Protein AF-A0A350QNN6-F1 (afdb_monomer_lite)

Secondary structure (DSSP, 8-state):
--SHHHHHHHHHTT---PPPPPPEEEEESSHHHHHHHHHHHS--------SEEEEEETTEEEEEEES--S-HHHHHHHHHHHHHHTTHHHHHTT-S-HHHHHHHHHHHHH-EEETTEEE-SPBPHHHHHHHB-TTS-B-PPPHHHHTT--HHHHHHHHHHH-HHHHHHHHHHHHHHHHHGGGGTTHHHHHHHHHHHHTT--HHHHHHHHHTTT--HHHHHHHHHHHHHH-PBPHHHHHHHHHHHHHHHHHHHHHTT----SHHHHHHHHHHHHHHHHHH---TT-S-----GGGG-SEEEEEEPPP-TTS-SS--TTS-PPPEEEEEE-TTS-EEEEEEEEETTEEEEEEE-

pLDDT: mean 74.9, std 17.63, range [22.39, 96.31]

Radius of gyration: 22.5 Å; chains: 1; bounding box: 52×49×64 Å

Foldseek 3Di:
DPPLCVVCVVLQPPQDFDDFDDAAEAEAQAQVRQVCCCCPPVVDDDPDSQQWAWDADPVGIYIYGHPPDLFVLSRQLSVQLRVVLSVPCRQQVPLDAPLQNLQVSNQRSVWDDDPPDIDHLFDAPLLLVLLADPVRHGPEDQLLVSLPDHPVNLVVCCVVSNVSNSSSNSNLLVSCLCPNPNRPNSVLSSVLSSCSRVPHNRRVSSQVSCVVPDHSVRSRVSSSVSSVPRDHDPVSVVSVLVSVLQSLLVVCVVVVHAQPDDVSSVVSSVVVLVVVVVVDPDPPSPDPPPPVVVQAPDKDKDFADAPVVPPDDDDPVDDRGGIKIWTAGPVRDIKIFHWDQDPVGIHTDIDD

Sequence (352 aa):
MLRLRSIFQPLFIGIPCAIPEAPGLLVFSNIDEMHFTLRTRLAVSDDSHAPALSFENEKGQFVAVATDQRNSLALNRALQAAALEQMLPPLFEDRLPPWARVGLLQYAGSLHWREDRLVSGEACGGLVDALRSPGGDLGLVPFGRMLTLDEAGWEDFELRRGPLRMQANAWLVVHYLIHGENGRLVPYLKDWLHAVAIGRDGDLDLAARLAPVFSLEAFQNALVAHARSLTTGTVGMFREQVELLRILMQELEDSSIRPVDSNALKLELDLLANREIELHASPFMRRVAYTGVEFFDSCSFHVSPTDHDRVKGTDPSVVSAPMGLLFVRPTGESVRIDWISTSSGWKSVVAW

Structure (mmCIF, N/CA/C/O backbone):
data_AF-A0A350QNN6-F1
#
_entry.id   AF-A0A350QNN6-F1
#
loop_
_atom_site.group_PDB
_atom_site.id
_atom_site.type_symbol
_atom_site.label_atom_id
_atom_site.label_alt_id
_atom_site.label_comp_id
_atom_site.label_asym_id
_atom_site.label_entity_id
_atom_site.label_seq_id
_atom_site.pdbx_PDB_ins_code
_atom_site.Cartn_x
_atom_site.Cartn_y
_atom_site.Cartn_z
_atom_site.occupancy
_atom_site.B_iso_or_equiv
_atom_site.auth_seq_id
_atom_site.auth_comp_id
_atom_site.auth_asym_id
_atom_site.auth_atom_id
_atom_site.pdbx_PDB_model_num
ATOM 1 N N . MET A 1 1 ? -11.208 -13.042 4.151 1.00 42.66 1 MET A N 1
ATOM 2 C CA . MET A 1 1 ? -10.007 -13.546 3.441 1.00 42.66 1 MET A CA 1
ATOM 3 C C . MET A 1 1 ? -10.439 -14.209 2.132 1.00 42.66 1 MET A C 1
ATOM 5 O O . MET A 1 1 ? -11.505 -14.799 2.139 1.00 42.66 1 MET A O 1
ATOM 9 N N . LEU A 1 2 ? -9.647 -14.101 1.049 1.00 44.44 2 LEU A N 1
ATOM 10 C CA . LEU A 1 2 ? -9.856 -14.657 -0.317 1.00 44.44 2 LEU A CA 1
ATOM 11 C C . LEU A 1 2 ? -10.637 -13.831 -1.371 1.00 44.44 2 LEU A C 1
ATOM 13 O O . LEU A 1 2 ? -11.220 -14.404 -2.283 1.00 44.44 2 LEU A O 1
ATOM 17 N N . ARG A 1 3 ? -10.557 -12.491 -1.359 1.00 52.44 3 ARG A N 1
ATOM 18 C CA . ARG A 1 3 ? -10.743 -11.712 -2.612 1.00 52.44 3 ARG A CA 1
ATOM 19 C C . ARG A 1 3 ? -9.443 -11.142 -3.193 1.00 52.44 3 ARG A C 1
ATOM 21 O O . ARG A 1 3 ? -9.415 -10.814 -4.367 1.00 52.44 3 ARG A O 1
ATOM 28 N N . LEU A 1 4 ? -8.339 -11.095 -2.437 1.00 53.59 4 LEU A N 1
ATOM 29 C CA . LEU A 1 4 ? -7.041 -10.603 -2.941 1.00 53.59 4 LEU A CA 1
ATOM 30 C C . LEU A 1 4 ? -6.429 -11.483 -4.034 1.00 53.59 4 LEU A C 1
ATOM 32 O O . LEU A 1 4 ? -5.809 -10.953 -4.952 1.00 53.59 4 LEU A O 1
ATOM 36 N N . ARG A 1 5 ? -6.701 -12.796 -4.016 1.00 58.06 5 ARG A N 1
ATOM 37 C CA . ARG A 1 5 ? -6.334 -13.686 -5.126 1.00 58.06 5 ARG A CA 1
ATOM 38 C C . ARG A 1 5 ? -6.896 -13.191 -6.449 1.00 58.06 5 ARG A C 1
ATOM 40 O O . ARG A 1 5 ? -6.117 -12.942 -7.352 1.00 58.06 5 ARG A O 1
ATOM 47 N N . SER A 1 6 ? -8.205 -12.953 -6.547 1.00 58.62 6 SER A N 1
ATOM 48 C CA . SER A 1 6 ? -8.815 -12.469 -7.796 1.00 58.62 6 SER A CA 1
ATOM 49 C C . SER A 1 6 ? -8.274 -11.116 -8.270 1.00 58.62 6 SER A C 1
ATOM 51 O O . SER A 1 6 ? -8.373 -10.803 -9.451 1.00 58.62 6 SER A O 1
ATOM 53 N N . ILE A 1 7 ? -7.693 -10.322 -7.368 1.00 62.69 7 ILE A N 1
ATOM 54 C CA . ILE A 1 7 ? -7.178 -8.982 -7.659 1.00 62.69 7 ILE A CA 1
ATOM 55 C C . ILE A 1 7 ? -5.805 -9.045 -8.329 1.00 62.69 7 ILE A C 1
ATOM 57 O O . ILE A 1 7 ? -5.580 -8.377 -9.335 1.00 62.69 7 ILE A O 1
ATOM 61 N N . PHE A 1 8 ? -4.894 -9.849 -7.778 1.00 69.94 8 PHE A N 1
ATOM 62 C CA . PHE A 1 8 ? -3.521 -9.966 -8.277 1.00 69.94 8 PHE A CA 1
ATOM 63 C C . PHE A 1 8 ? -3.328 -11.118 -9.257 1.00 69.94 8 PHE A C 1
ATOM 65 O O . PHE A 1 8 ? -2.389 -11.097 -10.048 1.00 69.94 8 PHE A O 1
ATOM 72 N N . GLN A 1 9 ? -4.244 -12.088 -9.278 1.00 68.50 9 GLN A N 1
ATOM 73 C CA . GLN A 1 9 ? -4.216 -13.199 -10.222 1.00 68.50 9 GLN A CA 1
ATOM 74 C C . GLN A 1 9 ? -4.031 -12.724 -11.669 1.00 68.50 9 GLN A C 1
ATOM 76 O O . GLN A 1 9 ? -3.140 -13.266 -12.310 1.00 68.50 9 GLN A O 1
ATOM 81 N N . PRO A 1 10 ? -4.716 -11.679 -12.185 1.00 70.81 10 PRO A N 1
ATOM 82 C CA . PRO A 1 10 ? -4.468 -11.178 -13.536 1.00 70.81 10 PRO A CA 1
ATOM 83 C C . PRO A 1 10 ? -3.024 -10.740 -13.820 1.00 70.81 10 PRO A C 1
ATOM 85 O O . PRO A 1 10 ? -2.610 -10.803 -14.979 1.00 70.81 10 PRO A O 1
ATOM 88 N N . LEU A 1 11 ? -2.274 -10.280 -12.811 1.00 74.75 11 LEU A N 1
ATOM 89 C CA . LEU A 1 11 ? -0.857 -9.910 -12.934 1.00 74.75 11 LEU A CA 1
ATOM 90 C C . LEU A 1 11 ? 0.070 -11.131 -12.924 1.00 74.75 11 LEU A C 1
ATOM 92 O O . LEU A 1 11 ? 1.137 -11.070 -13.521 1.00 74.75 11 LEU A O 1
ATOM 96 N N . PHE A 1 12 ? -0.353 -12.232 -12.301 1.00 79.19 12 PHE A N 1
ATOM 97 C CA . PHE A 1 12 ? 0.435 -13.461 -12.156 1.00 79.19 12 PHE A CA 1
ATOM 98 C C . PHE A 1 12 ? -0.028 -14.607 -13.073 1.00 79.19 12 PHE A C 1
ATOM 100 O O . PHE A 1 12 ? 0.494 -15.717 -12.985 1.00 79.19 12 PHE A O 1
ATOM 107 N N . ILE A 1 13 ? -1.006 -14.368 -13.960 1.00 78.88 13 ILE A N 1
ATOM 108 C CA . ILE A 1 13 ? -1.443 -15.356 -14.960 1.00 78.88 13 ILE A CA 1
ATOM 109 C C . ILE A 1 13 ? -0.228 -15.834 -15.762 1.00 78.88 13 ILE A C 1
ATOM 111 O O . ILE A 1 13 ? 0.504 -15.027 -16.329 1.00 78.88 13 ILE A O 1
ATOM 115 N N . GLY A 1 14 ? -0.069 -17.156 -15.854 1.00 68.94 14 GLY A N 1
ATOM 116 C CA . GLY A 1 14 ? 1.000 -17.796 -16.622 1.00 68.94 14 GLY A CA 1
ATOM 117 C C . GLY A 1 14 ? 2.263 -18.102 -15.819 1.00 68.94 14 GLY A C 1
ATOM 118 O O . GLY A 1 14 ? 3.092 -18.854 -16.318 1.00 68.94 14 GLY A O 1
ATOM 119 N N . ILE A 1 15 ? 2.386 -17.606 -14.582 1.00 77.06 15 ILE A N 1
ATOM 120 C CA . ILE A 1 15 ? 3.478 -17.987 -13.680 1.00 77.06 15 ILE A CA 1
ATOM 121 C C . ILE A 1 15 ? 3.206 -19.401 -13.137 1.00 77.06 15 ILE A C 1
ATOM 123 O O . ILE A 1 15 ? 2.171 -19.608 -12.493 1.00 77.06 15 ILE A O 1
ATOM 127 N N . PRO A 1 16 ? 4.091 -20.388 -13.380 1.00 64.25 16 PRO A N 1
ATOM 128 C CA . PRO A 1 16 ? 3.935 -21.722 -12.814 1.00 64.25 16 PRO A CA 1
ATOM 129 C C . PRO A 1 16 ? 4.137 -21.653 -11.296 1.00 64.25 16 PRO A C 1
ATOM 131 O O . PRO A 1 16 ? 5.233 -21.350 -10.841 1.00 64.25 16 PRO A O 1
ATOM 134 N N . CYS A 1 17 ? 3.108 -21.947 -10.502 1.00 62.81 17 CYS A N 1
ATOM 135 C CA . CYS A 1 17 ? 3.275 -22.158 -9.064 1.00 62.81 17 CYS A CA 1
ATOM 136 C C . CYS A 1 17 ? 2.287 -23.197 -8.535 1.00 62.81 17 CYS A C 1
ATOM 138 O O . CYS A 1 17 ? 1.192 -23.384 -9.079 1.00 62.81 17 CYS A O 1
ATOM 140 N N . ALA A 1 18 ? 2.673 -23.854 -7.443 1.00 54.56 18 ALA A N 1
ATOM 141 C CA . ALA A 1 18 ? 1.708 -24.509 -6.581 1.00 54.56 18 ALA A CA 1
ATOM 142 C C . ALA A 1 18 ? 0.845 -23.415 -5.942 1.00 54.56 18 ALA A C 1
ATOM 144 O O . ALA A 1 18 ? 1.362 -22.459 -5.366 1.00 54.56 18 ALA A O 1
ATOM 145 N N . ILE A 1 19 ? -0.476 -23.533 -6.077 1.00 54.75 19 ILE A N 1
ATOM 146 C CA . ILE A 1 19 ? -1.418 -22.632 -5.410 1.00 54.75 19 ILE A CA 1
ATOM 147 C C . ILE A 1 19 ? -1.098 -22.693 -3.908 1.00 54.75 19 ILE A C 1
ATOM 149 O O . ILE A 1 19 ? -1.163 -23.797 -3.364 1.00 54.75 19 ILE A O 1
ATOM 153 N N . PRO A 1 20 ? -0.783 -21.568 -3.232 1.00 56.53 20 PRO A N 1
ATOM 154 C CA . PRO A 1 20 ? -0.511 -21.602 -1.799 1.00 56.53 20 PRO A CA 1
ATOM 155 C C . PRO A 1 20 ? -1.694 -22.242 -1.067 1.00 56.53 20 PRO A C 1
ATOM 157 O O . PRO A 1 20 ? -2.851 -22.039 -1.463 1.00 56.53 20 PRO A O 1
ATOM 160 N N . GLU A 1 21 ? -1.458 -23.007 -0.008 1.00 59.88 21 GLU A N 1
ATOM 161 C CA . GLU A 1 21 ? -2.567 -23.411 0.855 1.00 59.88 21 GLU A CA 1
ATOM 162 C C . GLU A 1 21 ? -3.249 -22.159 1.430 1.00 59.88 21 GLU A C 1
ATOM 164 O O . GLU A 1 21 ? -2.666 -21.073 1.484 1.00 59.88 21 GLU A O 1
ATOM 169 N N . ALA A 1 22 ? -4.536 -22.261 1.770 1.00 65.62 22 ALA A N 1
ATOM 170 C CA . ALA A 1 22 ? -5.203 -21.141 2.419 1.00 65.62 22 ALA A CA 1
ATOM 171 C C . ALA A 1 22 ? -4.483 -20.874 3.754 1.00 65.62 22 ALA A C 1
ATOM 173 O O . ALA A 1 22 ? -4.412 -21.787 4.577 1.00 65.62 22 ALA A O 1
ATOM 174 N N . PRO A 1 23 ? -3.946 -19.665 3.969 1.00 73.69 23 PRO A N 1
ATOM 175 C CA . PRO A 1 23 ? -3.143 -19.379 5.144 1.00 73.69 23 PRO A CA 1
ATOM 176 C C . PRO A 1 23 ? -3.974 -19.516 6.417 1.00 73.69 23 PRO A C 1
ATOM 178 O O . PRO A 1 23 ? -5.146 -19.122 6.456 1.00 73.69 23 PRO A O 1
ATOM 181 N N . GLY A 1 24 ? -3.354 -20.010 7.484 1.00 80.69 24 GLY A N 1
ATOM 182 C CA . GLY A 1 24 ? -3.935 -19.911 8.816 1.00 80.69 24 GLY A CA 1
ATOM 183 C C . GLY A 1 24 ? -4.056 -18.443 9.234 1.00 80.69 24 GLY A C 1
ATOM 184 O O . GLY A 1 24 ? -3.170 -17.637 8.963 1.00 80.69 24 GLY A O 1
ATOM 185 N N . LEU A 1 25 ? -5.146 -18.078 9.907 1.00 85.62 25 LEU A N 1
ATOM 186 C CA . LEU A 1 25 ? -5.324 -16.738 10.470 1.00 85.62 25 LEU A CA 1
ATOM 187 C C . LEU A 1 25 ? -5.170 -16.803 11.989 1.00 85.62 25 LEU A C 1
ATOM 189 O O . LEU A 1 25 ? -5.939 -17.492 12.660 1.00 85.62 25 LEU A O 1
ATOM 193 N N . LEU A 1 26 ? -4.193 -16.074 12.523 1.00 86.38 26 LEU A N 1
ATOM 194 C CA . LEU A 1 26 ? -3.992 -15.890 13.957 1.00 86.38 26 LEU A CA 1
ATOM 195 C C . LEU A 1 26 ? -4.454 -14.489 14.345 1.00 86.38 26 LEU A C 1
ATOM 197 O O . LEU A 1 26 ? -3.944 -13.500 13.826 1.00 86.38 26 LEU A O 1
ATOM 201 N N . VAL A 1 27 ? -5.422 -14.411 15.252 1.00 86.56 27 VAL A N 1
ATOM 202 C CA . VAL A 1 27 ? -6.007 -13.147 15.707 1.00 86.56 27 VAL A CA 1
ATOM 203 C C . VAL A 1 27 ? -5.575 -12.897 17.145 1.00 86.56 27 VAL A C 1
ATOM 205 O O . VAL A 1 27 ? -5.782 -13.749 18.008 1.00 86.56 27 VAL A O 1
ATOM 208 N N . PHE A 1 28 ? -4.989 -11.730 17.386 1.00 85.56 28 PHE A N 1
ATOM 209 C CA . PHE A 1 28 ? -4.481 -11.296 18.681 1.00 85.56 28 PHE A CA 1
ATOM 210 C C . PHE A 1 28 ? -5.236 -10.069 19.164 1.00 85.56 28 PHE A C 1
ATOM 212 O O . PHE A 1 28 ? -5.657 -9.224 18.366 1.00 85.56 28 PHE A O 1
ATOM 219 N N . SER A 1 29 ? -5.373 -9.951 20.483 1.00 80.12 29 SER A N 1
ATOM 220 C CA . SER A 1 29 ? -6.110 -8.837 21.072 1.00 80.12 29 SER A CA 1
ATOM 221 C C . SER A 1 29 ? -5.372 -7.525 20.845 1.00 80.12 29 SER A C 1
ATOM 223 O O . SER A 1 29 ? -6.022 -6.525 20.560 1.00 80.12 29 SER A O 1
ATOM 225 N N . ASN A 1 30 ? -4.037 -7.541 20.949 1.00 85.19 30 ASN A N 1
ATOM 226 C CA . ASN A 1 30 ? -3.183 -6.371 20.772 1.00 85.19 30 ASN A CA 1
ATOM 227 C C . ASN A 1 30 ? -1.837 -6.675 20.093 1.00 85.19 30 ASN A C 1
ATOM 229 O O . ASN A 1 30 ? -1.434 -7.837 19.977 1.00 85.19 30 ASN A O 1
ATOM 233 N N . ILE A 1 31 ? -1.159 -5.618 19.637 1.00 85.75 31 ILE A N 1
ATOM 234 C CA . ILE A 1 31 ? 0.095 -5.721 18.878 1.00 85.75 31 ILE A CA 1
ATOM 235 C C . ILE A 1 31 ? 1.238 -6.305 19.719 1.00 85.75 31 ILE A C 1
ATOM 237 O O . ILE A 1 31 ? 1.979 -7.164 19.242 1.00 85.75 31 ILE A O 1
ATOM 241 N N . ASP A 1 32 ? 1.330 -5.940 20.999 1.00 86.50 32 ASP A N 1
ATOM 242 C CA . ASP A 1 32 ? 2.373 -6.441 21.899 1.00 86.50 32 ASP A CA 1
ATOM 243 C C . ASP A 1 32 ? 2.236 -7.951 22.138 1.00 86.50 32 ASP A C 1
ATOM 245 O O . ASP A 1 32 ? 3.221 -8.690 22.077 1.00 86.50 32 ASP A O 1
ATOM 249 N N . GLU A 1 33 ? 1.008 -8.430 22.355 1.00 88.12 33 GLU A N 1
ATOM 250 C CA . GLU A 1 33 ? 0.673 -9.849 22.499 1.00 88.12 33 GLU A CA 1
ATOM 251 C C . GLU A 1 33 ? 1.035 -10.630 21.232 1.00 88.12 33 GLU A C 1
ATOM 253 O O . GLU A 1 33 ? 1.618 -11.720 21.323 1.00 88.12 33 GLU A O 1
ATOM 258 N N . MET A 1 34 ? 0.728 -10.063 20.062 1.00 89.88 34 MET A N 1
ATOM 259 C CA . MET A 1 34 ? 1.088 -10.638 18.770 1.00 89.88 34 MET A CA 1
ATOM 260 C C . MET A 1 34 ? 2.605 -10.806 18.661 1.00 89.88 34 MET A C 1
ATOM 262 O O . MET A 1 34 ? 3.080 -11.937 18.556 1.00 89.88 34 MET A O 1
ATOM 266 N N . HIS A 1 35 ? 3.389 -9.728 18.763 1.00 87.56 35 HIS A N 1
ATOM 267 C CA . HIS A 1 35 ? 4.850 -9.805 18.613 1.00 87.56 35 HIS A CA 1
ATOM 268 C C . HIS A 1 35 ? 5.521 -10.629 19.712 1.00 87.56 35 HIS A C 1
ATOM 270 O O . HIS A 1 35 ? 6.515 -11.316 19.463 1.00 87.56 35 HIS A O 1
ATOM 276 N N . PHE A 1 36 ? 5.005 -10.595 20.941 1.00 87.94 36 PHE A N 1
ATOM 277 C CA . PHE A 1 36 ? 5.493 -11.466 22.004 1.00 87.94 36 PHE A CA 1
ATOM 278 C C . PHE A 1 36 ? 5.273 -12.940 21.653 1.00 87.94 36 PHE A C 1
ATOM 280 O O . PHE A 1 36 ? 6.203 -13.741 21.767 1.00 87.94 36 PHE A O 1
ATOM 287 N N . THR A 1 37 ? 4.079 -13.309 21.186 1.00 88.56 37 THR A N 1
ATOM 288 C CA . THR A 1 37 ? 3.750 -14.696 20.828 1.00 88.56 37 THR A CA 1
ATOM 289 C C . THR A 1 37 ? 4.527 -15.168 19.604 1.00 88.56 37 THR A C 1
ATOM 291 O O . THR A 1 37 ? 5.085 -16.268 19.627 1.00 88.56 37 THR A O 1
ATOM 294 N N . LEU A 1 38 ? 4.607 -14.336 18.564 1.00 88.38 38 LEU A N 1
ATOM 295 C CA . LEU A 1 38 ? 5.363 -14.614 17.344 1.00 88.38 38 LEU A CA 1
ATOM 296 C C . LEU A 1 38 ? 6.835 -14.914 17.663 1.00 88.38 38 LEU A C 1
ATOM 298 O O . LEU A 1 38 ? 7.336 -15.973 17.283 1.00 88.38 38 LEU A O 1
ATOM 302 N N . ARG A 1 39 ? 7.489 -14.063 18.464 1.00 88.00 39 ARG A N 1
ATOM 303 C CA . ARG A 1 39 ? 8.899 -14.248 18.850 1.00 88.00 39 ARG A CA 1
ATOM 304 C C . ARG A 1 39 ? 9.116 -15.437 19.781 1.00 88.00 39 ARG A C 1
ATOM 306 O O . ARG A 1 39 ? 10.011 -16.243 19.553 1.00 88.00 39 ARG A O 1
ATOM 313 N N . THR A 1 40 ? 8.317 -15.559 20.842 1.00 86.62 40 THR A N 1
ATOM 314 C CA . THR A 1 40 ? 8.598 -16.525 21.925 1.00 86.62 40 THR A CA 1
ATOM 315 C C . THR A 1 40 ? 8.059 -17.927 21.672 1.00 86.62 40 THR A C 1
ATOM 317 O O . THR A 1 40 ? 8.623 -18.890 22.186 1.00 86.62 40 THR A O 1
ATOM 320 N N . ARG A 1 41 ? 6.963 -18.064 20.915 1.00 86.00 41 ARG A N 1
ATOM 321 C CA . ARG A 1 41 ? 6.291 -19.358 20.700 1.00 86.00 41 ARG A CA 1
ATOM 322 C C . ARG A 1 41 ? 6.390 -19.871 19.275 1.00 86.00 41 ARG A C 1
ATOM 324 O O . ARG A 1 41 ?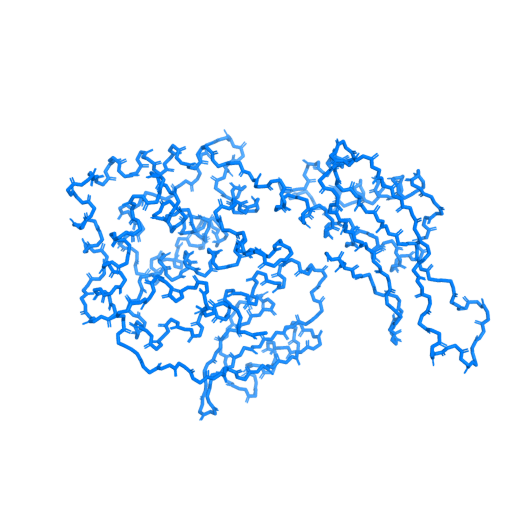 6.256 -21.075 19.077 1.00 86.00 41 ARG A O 1
ATOM 331 N N . LEU A 1 42 ? 6.576 -18.981 18.303 1.00 85.06 42 LEU A N 1
ATOM 332 C CA . LEU A 1 42 ? 6.598 -19.332 16.882 1.00 85.06 42 LEU A CA 1
ATOM 333 C C . LEU A 1 42 ? 7.943 -19.032 16.209 1.00 85.06 42 LEU A C 1
ATOM 335 O O . LEU A 1 42 ? 8.073 -19.298 15.021 1.00 85.06 42 LEU A O 1
ATOM 339 N N . ALA A 1 43 ? 8.931 -18.540 16.971 1.00 81.69 43 ALA A N 1
ATOM 340 C CA . ALA A 1 43 ? 10.288 -18.229 16.517 1.00 81.69 43 ALA A CA 1
ATOM 341 C C . ALA A 1 43 ? 10.345 -17.302 15.286 1.00 81.69 43 ALA A C 1
ATOM 343 O O . ALA A 1 43 ? 11.288 -17.355 14.500 1.00 81.69 43 ALA A O 1
ATOM 344 N N . VAL A 1 44 ? 9.344 -16.435 15.131 1.00 79.81 44 VAL A N 1
ATOM 345 C CA . VAL A 1 44 ? 9.315 -15.413 14.084 1.00 79.81 44 VAL A CA 1
ATOM 346 C C . VAL A 1 44 ? 10.057 -14.190 14.611 1.00 79.81 44 VAL A C 1
ATOM 348 O O . VAL A 1 44 ? 9.619 -13.562 15.578 1.00 79.81 44 VAL A O 1
ATOM 351 N N . SER A 1 45 ? 11.198 -13.879 13.998 1.00 70.88 45 SER A N 1
ATOM 352 C CA . SER A 1 45 ? 11.936 -12.645 14.257 1.00 70.88 45 SER A CA 1
ATOM 353 C C . SER A 1 45 ? 11.417 -11.571 13.314 1.00 70.88 45 SER A C 1
ATOM 355 O O . SER A 1 45 ? 11.657 -11.646 12.115 1.00 70.88 45 SER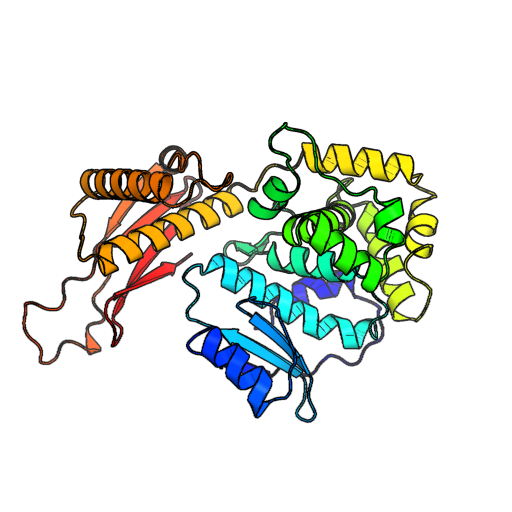 A O 1
ATOM 357 N N . ASP A 1 46 ? 10.697 -10.597 13.858 1.00 68.25 46 ASP A N 1
ATOM 358 C CA . ASP A 1 46 ? 10.253 -9.426 13.117 1.00 68.25 46 ASP A CA 1
ATOM 359 C C . ASP A 1 46 ? 10.296 -8.197 14.031 1.00 68.25 46 ASP A C 1
ATOM 361 O O . ASP A 1 46 ? 9.766 -8.229 15.149 1.00 68.25 46 ASP A O 1
ATOM 365 N N . ASP A 1 47 ? 10.955 -7.148 13.542 1.00 61.31 47 ASP A N 1
ATOM 366 C CA . ASP A 1 47 ? 11.084 -5.839 14.192 1.00 61.31 47 ASP A CA 1
ATOM 367 C C . ASP A 1 47 ? 10.043 -4.836 13.659 1.00 61.31 47 ASP A C 1
ATOM 369 O O . ASP A 1 47 ? 9.984 -3.687 14.102 1.00 61.31 47 ASP A O 1
ATOM 373 N N . SER A 1 48 ? 9.199 -5.256 12.709 1.00 67.75 48 SER A N 1
ATOM 374 C CA . SER A 1 48 ? 8.052 -4.481 12.250 1.00 67.75 48 SER A CA 1
ATOM 375 C C . SER A 1 48 ? 7.080 -4.222 13.399 1.00 67.75 48 SER A C 1
ATOM 377 O O . SER A 1 48 ? 6.862 -5.070 14.253 1.00 67.75 48 SER A O 1
ATOM 379 N N . HIS A 1 49 ? 6.436 -3.058 13.390 1.00 70.62 49 HIS A N 1
ATOM 380 C CA . HIS A 1 49 ? 5.273 -2.756 14.232 1.00 70.62 49 HIS A CA 1
ATOM 381 C C . HIS A 1 49 ? 3.991 -2.719 13.390 1.00 70.62 49 HIS A C 1
ATOM 383 O O . HIS A 1 49 ? 3.063 -1.955 13.667 1.00 70.62 49 HIS A O 1
ATOM 389 N N . ALA A 1 50 ? 3.955 -3.489 12.299 1.00 78.00 50 ALA A N 1
ATOM 390 C CA . ALA A 1 50 ? 2.775 -3.590 11.460 1.00 78.00 50 ALA A CA 1
ATOM 391 C C . ALA A 1 50 ? 1.668 -4.380 12.179 1.00 78.00 50 ALA A C 1
ATOM 393 O O . ALA A 1 50 ? 1.934 -5.402 12.809 1.00 78.00 50 ALA A O 1
ATOM 394 N N . PRO A 1 51 ? 0.399 -3.970 12.041 1.00 84.00 51 PRO A N 1
ATOM 395 C CA . PRO A 1 51 ? -0.704 -4.634 12.726 1.00 84.00 51 PRO A CA 1
ATOM 396 C C . PRO A 1 51 ? -1.139 -5.959 12.098 1.00 84.00 51 PRO A C 1
ATOM 398 O O . PRO A 1 51 ? -2.021 -6.633 12.630 1.00 84.00 51 PRO A O 1
ATOM 401 N N . ALA A 1 52 ? -0.561 -6.320 10.957 1.00 86.81 52 ALA A N 1
ATOM 402 C CA . ALA A 1 52 ? -0.713 -7.630 10.357 1.00 86.81 52 ALA A CA 1
ATOM 403 C C . ALA A 1 52 ? 0.600 -8.047 9.699 1.00 86.81 52 ALA A C 1
ATOM 405 O O . ALA A 1 52 ? 1.284 -7.208 9.112 1.00 86.81 52 ALA A O 1
ATOM 406 N N . LEU A 1 53 ? 0.916 -9.336 9.789 1.00 87.69 53 LEU A N 1
ATOM 407 C CA . LEU A 1 53 ? 2.178 -9.911 9.335 1.00 87.69 53 LEU A CA 1
ATOM 408 C C . LEU A 1 53 ? 1.952 -11.270 8.693 1.00 87.69 53 LEU A C 1
ATOM 410 O O . LEU A 1 53 ? 1.179 -12.083 9.204 1.00 87.69 53 LEU A O 1
ATOM 414 N N . SER A 1 54 ? 2.659 -11.523 7.599 1.00 87.44 54 SER A N 1
ATOM 415 C CA . SER A 1 54 ? 2.764 -12.845 6.994 1.00 87.44 54 SER A CA 1
ATOM 416 C C . SER A 1 54 ? 4.002 -13.563 7.515 1.00 87.44 54 SER A C 1
ATOM 418 O O . SER A 1 54 ? 5.077 -12.976 7.571 1.00 87.44 54 SER A O 1
ATOM 420 N N . PHE A 1 55 ? 3.877 -14.847 7.836 1.00 86.75 55 PHE A N 1
ATOM 421 C CA . PHE A 1 55 ? 5.025 -15.696 8.142 1.00 86.75 55 PHE A CA 1
ATOM 422 C C . PHE A 1 55 ? 4.752 -17.159 7.782 1.00 86.75 55 PHE A C 1
ATOM 424 O O . PHE A 1 55 ? 3.604 -17.580 7.612 1.00 86.75 55 PHE A O 1
ATOM 431 N N . GLU A 1 56 ? 5.819 -17.945 7.697 1.00 85.38 56 GLU A N 1
ATOM 432 C CA . GLU A 1 56 ? 5.777 -19.386 7.462 1.00 85.38 56 GLU A CA 1
ATOM 433 C C . GLU A 1 56 ? 6.563 -20.114 8.557 1.00 85.38 56 GLU A C 1
ATOM 435 O O . GLU A 1 56 ? 7.557 -19.601 9.072 1.00 85.38 56 GLU A O 1
ATOM 440 N N . ASN A 1 57 ? 6.096 -21.297 8.950 1.00 83.00 57 ASN A N 1
ATOM 441 C CA . ASN A 1 57 ? 6.823 -22.205 9.832 1.00 83.00 57 ASN A CA 1
ATOM 442 C C . ASN A 1 57 ? 6.541 -23.668 9.452 1.00 83.00 57 ASN A C 1
ATOM 444 O O . ASN A 1 57 ? 5.835 -23.949 8.488 1.00 83.00 57 ASN A O 1
ATOM 448 N N . GLU A 1 58 ? 7.039 -24.617 10.248 1.00 82.44 58 GLU A N 1
ATOM 449 C CA . GLU A 1 58 ? 6.855 -26.062 10.016 1.00 82.44 58 GLU A CA 1
ATOM 450 C C . GLU A 1 58 ? 5.384 -26.517 9.907 1.00 82.44 58 GLU A C 1
ATOM 452 O O . GLU A 1 58 ? 5.112 -27.608 9.412 1.00 82.44 58 GLU A O 1
ATOM 457 N N . LYS A 1 59 ? 4.425 -25.713 10.386 1.00 80.94 59 LYS A N 1
ATOM 458 C CA . LYS A 1 59 ? 2.982 -26.006 10.341 1.00 80.94 59 LYS A CA 1
ATOM 459 C C . LYS A 1 59 ? 2.274 -25.374 9.140 1.00 80.94 59 LYS A C 1
ATOM 461 O O . LYS A 1 59 ? 1.065 -25.559 9.012 1.00 80.94 59 LYS A O 1
ATOM 466 N N . GLY A 1 60 ? 2.991 -24.625 8.305 1.00 82.25 60 GLY A N 1
ATOM 467 C CA . GLY A 1 60 ? 2.471 -23.959 7.115 1.00 82.25 60 GLY A CA 1
ATOM 468 C C . GLY A 1 60 ? 2.556 -22.434 7.181 1.00 82.25 60 GLY A C 1
ATOM 469 O O . GLY A 1 60 ? 3.334 -21.856 7.943 1.00 82.25 60 GLY A O 1
ATOM 470 N N . GLN A 1 61 ? 1.739 -21.784 6.353 1.00 83.94 61 GLN A N 1
ATOM 471 C CA . GLN A 1 61 ? 1.717 -20.331 6.170 1.00 83.94 61 GLN A CA 1
ATOM 472 C C . GLN A 1 61 ? 0.612 -19.675 7.000 1.00 83.94 61 GLN A C 1
ATOM 474 O O . GLN A 1 61 ? -0.521 -20.162 7.047 1.00 83.94 61 GLN A O 1
ATOM 479 N N . PHE A 1 62 ? 0.924 -18.544 7.630 1.00 85.69 62 PHE A N 1
ATOM 480 C CA . PHE A 1 62 ? 0.027 -17.850 8.552 1.00 85.69 62 PHE A CA 1
ATOM 481 C C . PHE A 1 62 ? 0.024 -16.336 8.331 1.00 85.69 62 PHE A C 1
ATOM 483 O O . PHE A 1 62 ? 1.048 -15.740 8.001 1.00 85.69 62 PHE A O 1
ATOM 490 N N . VAL A 1 63 ? -1.141 -15.711 8.521 1.00 87.31 63 VAL A N 1
ATOM 491 C CA . VAL A 1 63 ? -1.258 -14.266 8.757 1.00 87.31 63 VAL A CA 1
ATOM 492 C C . VAL A 1 63 ? -1.560 -14.066 10.234 1.00 87.31 63 VAL A C 1
ATOM 494 O O . VAL A 1 63 ? -2.570 -14.571 10.727 1.00 87.31 63 VAL A O 1
ATOM 497 N N . ALA A 1 64 ? -0.714 -13.322 10.936 1.00 88.31 64 ALA A N 1
ATOM 498 C CA . ALA A 1 64 ? -1.026 -12.792 12.255 1.00 88.31 64 ALA A CA 1
ATOM 499 C C . ALA A 1 64 ? -1.651 -11.403 12.121 1.00 88.31 64 ALA A C 1
ATOM 501 O O . ALA A 1 64 ? -1.231 -10.618 11.274 1.00 88.31 64 ALA A O 1
ATOM 502 N N . VAL A 1 65 ? -2.654 -11.103 12.944 1.00 89.19 65 VAL A N 1
ATOM 503 C CA . VAL A 1 65 ? -3.299 -9.790 12.988 1.00 89.19 65 VAL A CA 1
ATOM 504 C C . VAL A 1 65 ? -3.591 -9.368 14.424 1.00 89.19 65 VAL A C 1
ATOM 506 O O . VAL A 1 65 ? -4.136 -10.147 15.205 1.00 89.19 65 VAL A O 1
ATOM 509 N N . ALA A 1 66 ? -3.268 -8.121 14.752 1.00 85.31 66 ALA A N 1
ATOM 510 C CA . ALA A 1 66 ? -3.628 -7.472 16.004 1.00 85.31 66 ALA A CA 1
ATOM 511 C C . ALA A 1 66 ? -4.883 -6.605 15.819 1.00 85.31 66 ALA A C 1
ATOM 513 O O . ALA A 1 66 ? -4.961 -5.790 14.899 1.00 85.31 66 ALA A O 1
ATOM 514 N N . THR A 1 67 ? -5.887 -6.786 16.680 1.00 80.69 67 THR A N 1
ATOM 515 C CA . THR A 1 67 ? -7.196 -6.110 16.546 1.00 80.69 67 THR A CA 1
ATOM 516 C C . THR A 1 67 ? -7.357 -4.847 17.391 1.00 80.69 67 THR A C 1
ATOM 518 O O . THR A 1 67 ? -8.364 -4.157 17.262 1.00 80.69 67 THR A O 1
ATOM 521 N N . ASP A 1 68 ? -6.376 -4.511 18.228 1.00 77.69 68 ASP A N 1
ATOM 522 C CA . ASP A 1 68 ? -6.335 -3.277 19.033 1.00 77.69 68 ASP A CA 1
ATOM 523 C C . ASP A 1 68 ? -6.147 -2.005 18.202 1.00 77.69 68 ASP A C 1
ATOM 525 O O . ASP A 1 68 ? -6.145 -0.895 18.742 1.00 77.69 68 ASP A O 1
ATOM 529 N N . GLN A 1 69 ? -5.973 -2.154 16.891 1.00 73.75 69 GLN A N 1
ATOM 530 C CA . GLN A 1 69 ? -5.720 -1.042 16.004 1.00 73.75 69 GLN A CA 1
ATOM 531 C C . GLN A 1 69 ? -6.861 -0.049 16.036 1.00 73.75 69 GLN A C 1
ATOM 533 O O . GLN A 1 69 ? -7.947 -0.267 15.496 1.00 73.75 69 GLN A O 1
ATOM 538 N N . ARG A 1 70 ? -6.547 1.117 16.598 1.00 68.25 70 ARG A N 1
ATOM 539 C CA . ARG A 1 70 ? -7.444 2.260 16.590 1.00 68.25 70 ARG A CA 1
ATOM 540 C C . ARG A 1 70 ? -7.729 2.747 15.185 1.00 68.25 70 ARG A C 1
ATOM 542 O O . ARG A 1 70 ? -8.649 3.519 15.077 1.00 68.25 70 ARG A O 1
ATOM 549 N N . ASN A 1 71 ? -7.006 2.366 14.132 1.00 73.94 71 ASN A N 1
ATOM 550 C CA . ASN A 1 71 ? -7.286 2.795 12.761 1.00 73.94 71 ASN A CA 1
ATOM 551 C C . ASN A 1 71 ? -7.670 1.586 11.894 1.00 73.94 71 ASN A C 1
ATOM 553 O O . ASN A 1 71 ? -6.806 0.802 11.491 1.00 73.94 71 ASN A O 1
ATOM 557 N N . SER A 1 72 ? -8.963 1.448 11.580 1.00 74.94 72 SER A N 1
ATOM 558 C CA . SER A 1 72 ? -9.464 0.289 10.828 1.00 74.94 72 SER A CA 1
ATOM 559 C C . SER A 1 72 ? -8.958 0.270 9.381 1.00 74.94 72 SER A C 1
ATOM 561 O O . SER A 1 72 ? -8.765 -0.795 8.787 1.00 74.94 72 SER A O 1
ATOM 563 N N . LEU A 1 73 ? -8.687 1.445 8.803 1.00 74.69 73 LEU A N 1
ATOM 564 C CA . LEU A 1 73 ? -8.116 1.550 7.469 1.00 74.69 73 LEU A CA 1
ATOM 565 C C . LEU A 1 73 ? -6.685 1.017 7.475 1.00 74.69 73 LEU A C 1
ATOM 567 O O . LEU A 1 73 ? -6.379 0.158 6.658 1.00 74.69 73 LEU A O 1
ATOM 571 N N . ALA A 1 74 ? -5.845 1.444 8.420 1.00 76.88 74 ALA A N 1
ATOM 572 C CA . ALA A 1 74 ? -4.473 0.949 8.551 1.00 76.88 74 ALA A CA 1
ATOM 573 C C . ALA A 1 74 ? -4.424 -0.579 8.727 1.00 76.88 74 ALA A C 1
ATOM 575 O O . ALA A 1 74 ? -3.644 -1.248 8.049 1.00 76.88 74 ALA A O 1
ATOM 576 N N . LEU A 1 75 ? -5.321 -1.132 9.551 1.00 80.56 75 LEU A N 1
ATOM 577 C CA . LEU A 1 75 ? -5.485 -2.578 9.712 1.00 80.56 75 LEU A CA 1
ATOM 578 C C . LEU A 1 75 ? -5.831 -3.269 8.385 1.00 80.56 75 LEU A C 1
ATOM 580 O O . LEU A 1 75 ? -5.202 -4.259 8.018 1.00 80.56 75 LEU A O 1
ATOM 584 N N . ASN A 1 76 ? -6.800 -2.736 7.635 1.00 80.50 76 ASN A N 1
ATOM 585 C CA . ASN A 1 76 ? -7.179 -3.277 6.330 1.00 80.50 76 ASN A CA 1
ATOM 586 C C . ASN A 1 76 ? -6.022 -3.227 5.321 1.00 80.50 76 ASN A C 1
ATOM 588 O O . ASN A 1 76 ? -5.805 -4.208 4.610 1.00 80.50 76 ASN A O 1
ATOM 592 N N . ARG A 1 77 ? -5.262 -2.124 5.277 1.00 82.31 77 ARG A N 1
ATOM 593 C CA . ARG A 1 77 ? -4.086 -1.994 4.400 1.00 82.31 77 ARG A CA 1
ATOM 594 C C . ARG A 1 77 ? -3.035 -3.054 4.738 1.00 82.31 77 ARG A C 1
ATOM 596 O O . ARG A 1 77 ? -2.552 -3.741 3.841 1.00 82.31 77 ARG A O 1
ATOM 603 N N . ALA A 1 78 ? -2.734 -3.225 6.025 1.00 84.44 78 ALA A N 1
ATOM 604 C CA . ALA A 1 78 ? -1.771 -4.217 6.497 1.00 84.44 78 ALA A CA 1
ATOM 605 C C . ALA A 1 78 ? -2.232 -5.650 6.203 1.00 84.44 78 ALA A C 1
ATOM 607 O O . ALA A 1 78 ? -1.453 -6.453 5.704 1.00 84.44 78 ALA A O 1
ATOM 608 N N . LEU A 1 79 ? -3.512 -5.963 6.428 1.00 83.44 79 LEU A N 1
ATOM 609 C CA . LEU A 1 79 ? -4.085 -7.270 6.095 1.00 83.44 79 LEU A CA 1
ATOM 610 C C . LEU A 1 79 ? -3.992 -7.580 4.598 1.00 83.44 79 LEU A C 1
ATOM 612 O O . LEU A 1 79 ? -3.739 -8.723 4.221 1.00 83.44 79 LEU A O 1
ATOM 616 N N . GLN A 1 80 ? -4.208 -6.583 3.737 1.00 84.75 80 GLN A N 1
ATOM 617 C CA . GLN A 1 80 ? -4.081 -6.759 2.293 1.00 84.75 80 GLN A CA 1
ATOM 618 C C . GLN A 1 80 ? -2.631 -6.975 1.861 1.00 84.75 80 GLN A C 1
ATOM 620 O O . GLN A 1 80 ? -2.378 -7.857 1.038 1.00 84.75 80 GLN A O 1
ATOM 625 N N . ALA A 1 81 ? -1.699 -6.209 2.431 1.00 87.75 81 ALA A N 1
ATOM 626 C CA . ALA A 1 81 ? -0.271 -6.383 2.207 1.00 87.75 81 ALA A CA 1
ATOM 627 C C . ALA A 1 81 ? 0.190 -7.775 2.668 1.00 87.75 81 ALA A C 1
ATOM 629 O O . ALA A 1 81 ? 0.696 -8.533 1.847 1.00 87.75 81 ALA A O 1
ATOM 630 N N . ALA A 1 82 ? -0.094 -8.169 3.913 1.00 85.56 82 ALA A N 1
ATOM 631 C CA . ALA A 1 82 ? 0.276 -9.477 4.459 1.00 85.56 82 ALA A CA 1
ATOM 632 C C . ALA A 1 82 ? -0.321 -10.641 3.647 1.00 85.56 82 ALA A C 1
ATOM 634 O O . ALA A 1 82 ? 0.341 -11.639 3.380 1.00 85.56 82 ALA A O 1
ATOM 635 N N . ALA A 1 83 ? -1.566 -10.514 3.183 1.00 82.44 83 ALA A N 1
ATOM 636 C CA . ALA A 1 83 ? -2.170 -11.541 2.337 1.00 82.44 83 ALA A CA 1
ATOM 637 C C . ALA A 1 83 ? -1.528 -11.632 0.939 1.00 82.44 83 ALA A C 1
ATOM 639 O O . ALA A 1 83 ? -1.489 -12.725 0.373 1.00 82.44 83 ALA A O 1
ATOM 640 N N . LEU A 1 84 ? -1.039 -10.525 0.362 1.00 86.75 84 LEU A N 1
ATOM 641 C CA . LEU A 1 84 ? -0.237 -10.591 -0.865 1.00 86.75 84 LEU A CA 1
ATOM 642 C C . LEU A 1 84 ? 1.150 -11.175 -0.582 1.00 86.75 84 LEU A C 1
ATOM 644 O O . LEU A 1 84 ? 1.636 -11.970 -1.379 1.00 86.75 84 LEU A O 1
ATOM 648 N N . GLU A 1 85 ? 1.762 -10.816 0.542 1.00 88.19 85 GLU A N 1
ATOM 649 C CA . GLU A 1 85 ? 3.088 -11.280 0.949 1.00 88.19 85 GLU A CA 1
ATOM 650 C C . GLU A 1 85 ? 3.180 -12.805 0.965 1.00 88.19 85 GLU A C 1
ATOM 652 O O . GLU A 1 85 ? 4.149 -13.348 0.457 1.00 88.19 85 GLU A O 1
ATOM 657 N N . GLN A 1 86 ? 2.131 -13.508 1.394 1.00 83.69 86 GLN A N 1
ATOM 658 C CA . GLN A 1 86 ? 2.067 -14.977 1.344 1.00 83.69 86 GLN A CA 1
ATOM 659 C C . GLN A 1 86 ? 2.085 -15.570 -0.061 1.00 83.69 86 GLN A C 1
ATOM 661 O O . GLN A 1 86 ? 2.470 -16.720 -0.257 1.00 83.69 86 GLN A O 1
ATOM 666 N N . MET A 1 87 ? 1.630 -14.809 -1.052 1.00 82.56 87 MET A N 1
ATOM 667 C CA . MET A 1 87 ? 1.635 -15.262 -2.436 1.00 82.56 87 MET A CA 1
ATOM 668 C C . MET A 1 87 ? 3.011 -15.093 -3.079 1.00 82.56 87 MET A C 1
ATOM 670 O O . MET A 1 87 ? 3.286 -15.780 -4.058 1.00 82.56 87 MET A O 1
ATOM 674 N N . LEU A 1 88 ? 3.865 -14.195 -2.572 1.00 87.06 88 LEU A N 1
ATOM 675 C CA . LEU A 1 88 ? 5.115 -13.847 -3.246 1.00 87.06 88 LEU A CA 1
ATOM 676 C C . LEU A 1 88 ? 6.179 -14.962 -3.175 1.00 87.06 88 LEU A C 1
ATOM 678 O O . LEU A 1 88 ? 6.674 -15.316 -4.246 1.00 87.06 88 LEU A O 1
ATOM 682 N N . PRO A 1 89 ? 6.518 -15.571 -2.017 1.00 85.94 89 PRO A N 1
ATOM 683 C CA . PRO A 1 89 ? 7.555 -16.603 -1.964 1.00 85.94 89 PRO A CA 1
ATOM 684 C C . PRO A 1 89 ? 7.264 -17.811 -2.868 1.00 85.94 89 PRO A C 1
ATOM 686 O O . PRO A 1 89 ? 8.141 -18.167 -3.651 1.00 85.94 89 PRO A O 1
ATOM 689 N N . PRO A 1 90 ? 6.040 -18.384 -2.903 1.00 81.19 90 PRO A N 1
ATOM 690 C CA . PRO A 1 90 ? 5.735 -19.495 -3.812 1.00 81.19 90 PRO A CA 1
ATOM 691 C C . PRO A 1 90 ? 5.775 -19.131 -5.304 1.00 81.19 90 PRO A C 1
ATOM 693 O O . PRO A 1 90 ? 5.888 -20.020 -6.145 1.00 81.19 90 PRO A O 1
ATOM 696 N N . LEU A 1 91 ? 5.628 -17.847 -5.649 1.00 84.62 91 LEU A N 1
ATOM 697 C CA . LEU A 1 91 ? 5.679 -17.365 -7.033 1.00 84.62 91 LEU A CA 1
ATOM 698 C C . LEU A 1 91 ? 7.101 -17.019 -7.478 1.00 84.62 91 LEU A C 1
ATOM 700 O O . LEU A 1 91 ? 7.438 -17.195 -8.646 1.00 84.62 91 LEU A O 1
ATOM 704 N N . PHE A 1 92 ? 7.914 -16.478 -6.573 1.00 86.94 92 PHE A N 1
ATOM 705 C CA . PHE A 1 92 ? 9.165 -15.822 -6.937 1.00 86.94 92 PHE A CA 1
ATOM 706 C C . PHE A 1 92 ? 10.401 -16.400 -6.250 1.00 86.94 92 PHE A C 1
ATOM 708 O O . PHE A 1 92 ? 11.489 -16.072 -6.707 1.00 86.94 92 PHE A O 1
ATOM 715 N N . GLU A 1 93 ? 10.272 -17.267 -5.241 1.00 86.12 93 GLU A N 1
ATOM 716 C CA . GLU A 1 93 ? 11.397 -17.857 -4.485 1.00 86.12 93 GLU A CA 1
ATOM 717 C C . GLU A 1 93 ? 12.384 -16.781 -3.994 1.00 86.12 93 GLU A C 1
ATOM 719 O O . GLU A 1 93 ? 13.587 -16.875 -4.219 1.00 86.12 93 GLU A O 1
ATOM 724 N N . ASP A 1 94 ? 11.853 -15.693 -3.426 1.00 82.56 94 ASP A N 1
ATOM 725 C CA . ASP A 1 94 ? 12.610 -14.520 -2.954 1.00 82.56 94 ASP A CA 1
ATOM 726 C C . ASP A 1 94 ? 13.447 -13.791 -4.026 1.00 82.56 94 ASP A C 1
ATOM 728 O O . ASP A 1 94 ? 14.263 -12.931 -3.715 1.00 82.56 94 ASP A O 1
ATOM 732 N N . ARG A 1 95 ? 13.201 -14.055 -5.317 1.00 87.62 95 ARG A N 1
ATOM 733 C CA . ARG A 1 95 ? 13.880 -13.372 -6.437 1.00 87.62 95 ARG A CA 1
ATOM 734 C C . ARG A 1 95 ? 13.312 -11.994 -6.771 1.00 87.62 95 ARG A C 1
ATOM 736 O O . ARG A 1 95 ? 13.809 -11.338 -7.685 1.00 87.62 95 ARG A O 1
ATOM 743 N N . LEU A 1 96 ? 12.240 -11.563 -6.103 1.00 89.62 96 LEU A N 1
ATOM 744 C CA . LEU A 1 96 ? 11.729 -10.210 -6.304 1.00 89.62 96 LEU A CA 1
ATOM 745 C C . LEU A 1 96 ? 12.710 -9.206 -5.700 1.00 89.62 96 LEU A C 1
ATOM 747 O O . LEU A 1 96 ? 13.015 -9.319 -4.516 1.00 89.62 96 LEU A O 1
ATOM 751 N N . PRO A 1 97 ? 13.130 -8.179 -6.452 1.00 90.56 97 PRO A N 1
ATOM 752 C CA . PRO A 1 97 ? 13.958 -7.134 -5.880 1.00 90.56 97 PRO A CA 1
ATOM 753 C C . PRO A 1 97 ? 13.182 -6.344 -4.815 1.00 90.56 97 PRO A C 1
ATOM 755 O O . PRO A 1 97 ? 11.949 -6.215 -4.926 1.00 90.56 97 PRO A O 1
ATOM 758 N N . PRO A 1 98 ? 13.877 -5.745 -3.827 1.00 91.88 98 PRO A N 1
ATOM 759 C CA . PRO A 1 98 ? 13.243 -5.106 -2.672 1.00 91.88 98 PRO A CA 1
ATOM 760 C C . PRO A 1 98 ? 12.187 -4.071 -3.072 1.00 91.88 98 PRO A C 1
ATOM 762 O O . PRO A 1 98 ? 11.063 -4.075 -2.565 1.00 91.88 98 PRO A O 1
ATOM 765 N N . TRP A 1 99 ? 12.499 -3.234 -4.069 1.00 92.81 99 TRP A N 1
ATOM 766 C CA . TRP A 1 99 ? 11.581 -2.199 -4.546 1.00 92.81 99 TRP A CA 1
ATOM 767 C C . TRP A 1 99 ? 10.273 -2.780 -5.097 1.00 92.81 99 TRP A C 1
ATOM 769 O O . TRP A 1 99 ? 9.209 -2.191 -4.904 1.00 92.81 99 TRP A O 1
ATOM 779 N N . ALA A 1 100 ? 10.327 -3.921 -5.787 1.00 93.69 100 ALA A N 1
ATOM 780 C CA . ALA A 1 100 ? 9.154 -4.523 -6.405 1.00 93.69 100 ALA A CA 1
ATOM 781 C C . ALA A 1 100 ? 8.317 -5.264 -5.372 1.00 93.69 100 ALA A C 1
ATOM 783 O O . ALA A 1 100 ? 7.095 -5.114 -5.368 1.00 93.69 100 ALA A O 1
ATOM 784 N N . ARG A 1 101 ? 8.970 -6.003 -4.465 1.00 93.31 101 ARG A N 1
ATOM 785 C CA . ARG A 1 101 ? 8.320 -6.642 -3.317 1.00 93.31 101 ARG A CA 1
ATOM 786 C C . ARG A 1 101 ? 7.559 -5.597 -2.506 1.00 93.31 101 ARG A C 1
ATOM 788 O O . ARG A 1 101 ? 6.335 -5.668 -2.416 1.00 93.31 101 ARG A O 1
ATOM 795 N N . VAL A 1 102 ? 8.248 -4.567 -2.014 1.00 93.38 102 VAL A N 1
ATOM 796 C CA . VAL A 1 102 ? 7.632 -3.483 -1.233 1.00 93.38 102 VAL A CA 1
ATOM 797 C C . VAL A 1 102 ? 6.559 -2.757 -2.045 1.00 93.38 102 VAL A C 1
ATOM 799 O O . VAL A 1 102 ? 5.466 -2.508 -1.539 1.00 93.38 102 VAL A O 1
ATOM 802 N N . GLY A 1 103 ? 6.821 -2.451 -3.316 1.00 95.12 103 GLY A N 1
ATOM 803 C CA . GLY A 1 103 ? 5.885 -1.716 -4.167 1.00 95.12 103 GLY A CA 1
ATOM 804 C C . GLY A 1 103 ? 4.579 -2.468 -4.400 1.00 95.12 103 GLY A C 1
ATOM 805 O O . GLY A 1 103 ? 3.508 -1.866 -4.333 1.00 95.12 103 GLY A O 1
ATOM 806 N N . LEU A 1 104 ? 4.649 -3.784 -4.613 1.00 94.19 104 LEU A N 1
ATOM 807 C CA . LEU A 1 104 ? 3.483 -4.653 -4.756 1.00 94.19 104 LEU A CA 1
ATOM 808 C C . LEU A 1 104 ? 2.675 -4.730 -3.455 1.00 94.19 104 LEU A C 1
ATOM 810 O O . LEU A 1 104 ? 1.451 -4.611 -3.504 1.00 94.19 104 LEU A O 1
ATOM 814 N N . LEU A 1 105 ? 3.340 -4.862 -2.302 1.00 91.88 105 LEU A N 1
ATOM 815 C CA . LEU A 1 105 ? 2.687 -4.890 -0.985 1.00 91.88 105 LEU A CA 1
ATOM 816 C C . LEU A 1 105 ? 1.957 -3.576 -0.679 1.00 91.88 105 LEU A C 1
ATOM 818 O O . LEU A 1 105 ? 0.786 -3.584 -0.298 1.00 91.88 105 LEU A O 1
ATOM 822 N N . GLN A 1 106 ? 2.614 -2.439 -0.913 1.00 91.88 106 GLN A N 1
ATOM 823 C CA . GLN A 1 106 ? 2.003 -1.119 -0.738 1.00 91.88 106 GLN A CA 1
ATOM 824 C C . GLN A 1 106 ? 0.879 -0.876 -1.746 1.00 91.88 106 GLN A C 1
ATOM 826 O O . GLN A 1 106 ? -0.150 -0.291 -1.407 1.00 91.88 106 GLN A O 1
ATOM 831 N N . TYR A 1 107 ? 1.041 -1.352 -2.985 1.00 92.44 107 TYR A N 1
ATOM 832 C CA . TYR A 1 107 ? -0.018 -1.283 -3.984 1.00 92.44 107 TYR A CA 1
ATOM 833 C C . TYR A 1 107 ? -1.232 -2.097 -3.536 1.00 92.44 107 TYR A C 1
ATOM 835 O O . TYR A 1 107 ? -2.335 -1.561 -3.570 1.00 92.44 107 TYR A O 1
ATOM 843 N N . ALA A 1 108 ? -1.041 -3.318 -3.023 1.00 88.88 108 ALA A N 1
ATOM 844 C CA . ALA A 1 108 ? -2.111 -4.138 -2.455 1.00 88.88 108 ALA A CA 1
ATOM 845 C C . ALA A 1 108 ? -2.845 -3.423 -1.329 1.00 88.88 108 ALA A C 1
ATOM 847 O O . ALA A 1 108 ? -4.064 -3.324 -1.402 1.00 88.88 108 ALA A O 1
ATOM 848 N N . GLY A 1 109 ? -2.108 -2.871 -0.361 1.00 86.25 109 GLY A N 1
ATOM 849 C CA . GLY A 1 109 ? -2.668 -2.100 0.748 1.00 86.25 109 GLY A CA 1
ATOM 850 C C . GLY A 1 109 ? -3.352 -0.797 0.323 1.00 86.25 109 GLY A C 1
ATOM 851 O O . GLY A 1 109 ? -4.104 -0.221 1.100 1.00 86.25 109 GLY A O 1
ATOM 852 N N . SER A 1 110 ? -3.123 -0.306 -0.897 1.00 85.44 110 SER A N 1
ATOM 853 C CA . SER A 1 110 ? -3.829 0.872 -1.421 1.00 85.44 110 SER A CA 1
ATOM 854 C C . SER A 1 110 ? -5.201 0.537 -2.022 1.00 85.44 110 SER A C 1
ATOM 856 O O . SER A 1 110 ? -6.031 1.430 -2.218 1.00 85.44 110 SER A O 1
ATOM 858 N N . LEU A 1 111 ? -5.467 -0.745 -2.294 1.00 83.75 111 LEU A N 1
ATOM 859 C CA . LEU A 1 111 ? -6.706 -1.188 -2.918 1.00 83.75 111 LEU A CA 1
ATOM 860 C C . LEU A 1 111 ? -7.845 -1.168 -1.913 1.00 83.75 111 LEU A C 1
ATOM 862 O O . LEU A 1 111 ? -7.708 -1.519 -0.742 1.00 83.75 111 LEU A O 1
ATOM 866 N N . HIS A 1 112 ? -9.027 -0.802 -2.377 1.00 77.25 112 HIS A N 1
ATOM 867 C CA . HIS A 1 112 ? -10.177 -0.782 -1.497 1.00 77.25 112 HIS A CA 1
ATOM 868 C C . HIS A 1 112 ? -11.450 -1.137 -2.239 1.00 77.25 112 HIS A C 1
ATOM 870 O O . HIS A 1 112 ? -11.562 -0.989 -3.451 1.00 77.25 112 HIS A O 1
ATOM 876 N N . TRP A 1 113 ? -12.412 -1.653 -1.486 1.00 71.69 113 TRP A N 1
ATOM 877 C CA . TRP A 1 113 ? -13.727 -1.971 -2.014 1.00 71.69 113 TRP A CA 1
ATOM 878 C C . TRP A 1 113 ? -14.629 -0.754 -1.900 1.00 71.69 113 TRP A C 1
ATOM 880 O O . TRP A 1 113 ? -14.615 -0.052 -0.881 1.00 71.69 113 TRP A O 1
ATOM 890 N N . ARG A 1 114 ? -15.399 -0.543 -2.959 1.00 69.06 114 ARG A N 1
ATOM 891 C CA . ARG A 1 114 ? -16.535 0.360 -3.036 1.00 69.06 114 ARG A CA 1
ATOM 892 C C . ARG A 1 114 ? -17.722 -0.506 -3.436 1.00 69.06 114 ARG A C 1
ATOM 894 O O . ARG A 1 114 ? -17.767 -0.978 -4.569 1.00 69.06 114 ARG A O 1
ATOM 901 N N . GLU A 1 115 ? -18.607 -0.767 -2.477 1.00 68.38 115 GLU A N 1
ATOM 902 C CA . GLU A 1 115 ? -19.702 -1.734 -2.616 1.00 68.38 115 GLU A CA 1
ATOM 903 C C . GLU A 1 115 ? -19.177 -3.122 -3.042 1.00 68.38 115 GLU A C 1
ATOM 905 O O . GLU A 1 115 ? -18.432 -3.773 -2.302 1.00 68.38 115 GLU A O 1
ATOM 910 N N . ASP A 1 116 ? -19.522 -3.579 -4.243 1.00 70.62 116 ASP A N 1
ATOM 911 C CA . ASP A 1 116 ? -19.099 -4.853 -4.821 1.00 70.62 116 ASP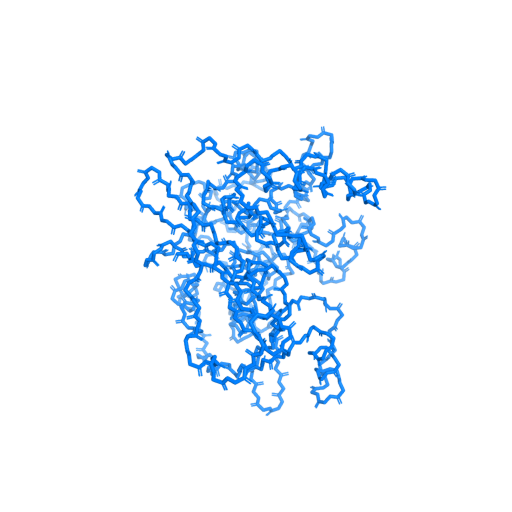 A CA 1
ATOM 912 C C . ASP A 1 116 ? -17.900 -4.730 -5.774 1.00 70.62 116 ASP A C 1
ATOM 914 O O . ASP A 1 116 ? -17.371 -5.748 -6.234 1.00 70.62 116 ASP A O 1
ATOM 918 N N . ARG A 1 117 ? -17.422 -3.508 -6.033 1.00 71.81 117 ARG A N 1
ATOM 919 C CA . ARG A 1 117 ? -16.326 -3.234 -6.958 1.00 71.81 117 ARG A CA 1
ATOM 920 C C . ARG A 1 117 ? -15.031 -2.947 -6.215 1.00 71.81 117 ARG A C 1
ATOM 922 O O . ARG A 1 117 ? -14.964 -2.132 -5.297 1.00 71.81 117 ARG A O 1
ATOM 929 N N . LEU A 1 118 ? -13.954 -3.569 -6.681 1.00 76.38 118 LEU A N 1
ATOM 930 C CA . LEU A 1 118 ? -12.621 -3.157 -6.279 1.00 76.38 118 LEU A CA 1
ATOM 931 C C . LEU A 1 118 ? -12.234 -1.862 -6.996 1.00 76.38 118 LEU A C 1
ATOM 933 O O . LEU A 1 118 ? -12.232 -1.791 -8.228 1.00 76.38 118 LEU A O 1
ATOM 937 N N . VAL A 1 119 ? -11.853 -0.864 -6.213 1.00 78.50 119 VAL A N 1
ATOM 938 C CA . VAL A 1 119 ? -11.216 0.358 -6.682 1.00 78.50 119 VAL A CA 1
ATOM 939 C C . VAL A 1 119 ? -9.704 0.149 -6.669 1.00 78.50 119 VAL A C 1
ATOM 941 O O . VAL A 1 119 ? -9.100 -0.159 -5.640 1.00 78.50 119 VAL A O 1
ATOM 944 N N . SER A 1 120 ? -9.101 0.307 -7.843 1.00 81.94 120 SER A N 1
ATOM 945 C CA . SER A 1 120 ? -7.658 0.252 -8.070 1.00 81.94 120 SER A CA 1
ATOM 946 C C . SER A 1 120 ? -7.194 1.538 -8.740 1.00 81.94 120 SER A C 1
ATOM 948 O O . SER A 1 120 ? -7.908 2.055 -9.597 1.00 81.94 120 SER A O 1
ATOM 950 N N . GLY A 1 121 ? -5.992 2.006 -8.409 1.00 77.25 121 GLY A N 1
ATOM 951 C CA . GLY A 1 121 ? -5.388 3.180 -9.050 1.00 77.25 121 GLY A CA 1
ATOM 952 C C . GLY A 1 121 ? -5.763 4.527 -8.432 1.00 77.25 121 GLY A C 1
ATOM 953 O O . GLY A 1 121 ? -5.311 5.559 -8.921 1.00 77.25 121 GLY A O 1
ATOM 954 N N . GLU A 1 122 ? -6.554 4.543 -7.354 1.00 82.56 122 GLU A N 1
ATOM 955 C CA . GLU A 1 122 ? -6.640 5.733 -6.506 1.00 82.56 122 GLU A CA 1
ATOM 956 C C . GLU A 1 122 ? -5.354 5.876 -5.688 1.00 82.56 122 GLU A C 1
ATOM 958 O O . GLU A 1 122 ? -4.879 4.921 -5.068 1.00 82.56 122 GLU A O 1
ATOM 963 N N . ALA A 1 123 ? -4.798 7.086 -5.670 1.00 80.94 123 ALA A N 1
ATOM 964 C CA . ALA A 1 123 ? -3.598 7.369 -4.907 1.00 80.94 123 ALA A CA 1
ATOM 965 C C . ALA A 1 123 ? -3.890 7.341 -3.397 1.00 80.94 123 ALA A C 1
ATOM 967 O O . ALA A 1 123 ? -4.869 7.932 -2.935 1.00 80.94 123 ALA A O 1
ATOM 968 N N . CYS A 1 124 ? -3.021 6.682 -2.628 1.00 77.50 124 CYS A N 1
ATOM 969 C CA . CYS A 1 124 ? -3.082 6.665 -1.167 1.00 77.50 124 CYS A CA 1
ATOM 970 C C . CYS A 1 124 ? -2.499 7.970 -0.607 1.00 77.50 124 CYS A C 1
ATOM 972 O O . CYS A 1 124 ? -1.337 8.274 -0.884 1.00 77.50 124 CYS A O 1
ATOM 974 N N . GLY A 1 125 ? -3.274 8.716 0.191 1.00 77.25 125 GLY A N 1
ATOM 975 C CA . GLY A 1 125 ? -2.900 10.053 0.669 1.00 77.25 125 GLY A CA 1
ATOM 976 C C . GLY A 1 125 ? -1.569 10.055 1.409 1.00 77.25 125 GLY A C 1
ATOM 977 O O . GLY A 1 125 ? -0.641 10.746 1.003 1.00 77.25 125 GLY A O 1
ATOM 978 N N . GLY A 1 126 ? -1.421 9.167 2.396 1.00 78.94 126 GLY A N 1
ATOM 979 C CA . GLY A 1 126 ? -0.179 9.052 3.168 1.00 78.94 126 GLY A CA 1
ATOM 980 C C . GLY A 1 126 ? 1.065 8.717 2.330 1.00 78.94 126 GLY A C 1
ATOM 981 O O . GLY A 1 126 ? 2.149 9.216 2.625 1.00 78.94 126 GLY A O 1
ATOM 982 N N . LEU A 1 127 ? 0.928 7.923 1.259 1.00 86.00 127 LEU A N 1
ATOM 983 C CA . LEU A 1 127 ? 2.051 7.628 0.357 1.00 86.00 127 LEU A CA 1
ATOM 984 C C . LEU A 1 127 ? 2.366 8.829 -0.541 1.00 86.00 127 LEU A C 1
ATOM 986 O O . LEU A 1 127 ? 3.533 9.173 -0.709 1.00 86.00 127 LEU A O 1
ATOM 990 N N . VAL A 1 128 ? 1.347 9.508 -1.071 1.00 85.94 128 VAL A N 1
ATOM 991 C CA . VAL A 1 128 ? 1.526 10.743 -1.852 1.00 85.94 128 VAL A CA 1
ATOM 992 C C . VAL A 1 128 ? 2.198 11.829 -1.013 1.00 85.94 128 VAL A C 1
ATOM 994 O O . VAL A 1 128 ? 3.118 12.493 -1.491 1.00 85.94 128 VAL A O 1
ATOM 997 N N . ASP A 1 129 ? 1.792 11.984 0.242 1.00 84.69 129 ASP A N 1
ATOM 998 C CA . ASP A 1 129 ? 2.378 12.960 1.157 1.00 84.69 129 ASP A CA 1
ATOM 999 C C . ASP A 1 129 ? 3.821 12.598 1.516 1.00 84.69 129 ASP A C 1
ATOM 1001 O O . ASP A 1 129 ? 4.680 13.476 1.544 1.00 84.69 129 ASP A O 1
ATOM 1005 N N . ALA A 1 130 ? 4.141 11.311 1.682 1.00 85.69 130 ALA A N 1
ATOM 1006 C CA . ALA A 1 130 ? 5.514 10.858 1.910 1.00 85.69 130 ALA A CA 1
ATOM 1007 C C . ALA A 1 130 ? 6.457 11.135 0.722 1.00 85.69 130 ALA A C 1
ATOM 1009 O O . ALA A 1 130 ? 7.665 11.328 0.924 1.00 85.69 130 ALA A O 1
ATOM 1010 N N . LEU A 1 131 ? 5.921 11.188 -0.505 1.00 88.06 131 LEU A N 1
ATOM 1011 C CA . LEU A 1 131 ? 6.664 11.606 -1.700 1.00 88.06 131 LEU A CA 1
ATOM 1012 C C . LEU A 1 131 ? 6.919 13.115 -1.730 1.00 88.06 131 LEU A C 1
ATOM 1014 O O . LEU A 1 131 ? 7.854 13.554 -2.400 1.00 88.06 131 LEU A O 1
ATOM 1018 N N . ARG A 1 132 ? 6.117 13.924 -1.034 1.00 84.88 132 ARG A N 1
ATOM 1019 C CA . ARG A 1 132 ? 6.233 15.386 -1.025 1.00 84.88 132 ARG A CA 1
ATOM 1020 C C . ARG A 1 132 ? 7.152 15.832 0.110 1.00 84.88 132 ARG A C 1
ATOM 1022 O O . ARG A 1 132 ? 7.019 15.440 1.265 1.00 84.88 132 ARG A O 1
ATOM 1029 N N . SER A 1 133 ? 8.137 16.659 -0.215 1.00 70.25 133 SER A N 1
ATOM 1030 C CA . SER A 1 133 ? 9.004 17.284 0.787 1.00 70.25 133 SER A CA 1
ATOM 1031 C C . SER A 1 133 ? 8.347 18.565 1.319 1.00 70.25 133 SER A C 1
ATOM 1033 O O . SER A 1 133 ? 7.593 19.197 0.581 1.00 70.25 133 SER A O 1
ATOM 1035 N N . PRO A 1 134 ? 8.680 19.031 2.540 1.00 61.97 134 PRO A N 1
ATOM 1036 C CA . PRO A 1 134 ? 8.151 20.291 3.080 1.00 61.97 134 PRO A CA 1
ATOM 1037 C C . PRO A 1 134 ? 8.396 21.523 2.188 1.00 61.97 134 PRO A C 1
ATOM 1039 O O . PRO A 1 134 ? 7.657 22.496 2.271 1.00 61.97 134 PRO A O 1
ATOM 1042 N N . GLY A 1 135 ? 9.416 21.478 1.322 1.00 62.19 135 GLY A N 1
ATOM 1043 C CA . GLY A 1 135 ? 9.720 22.517 0.330 1.00 62.19 135 GLY A CA 1
ATOM 1044 C C . GLY A 1 135 ? 8.960 22.402 -0.998 1.00 62.19 135 GLY A C 1
ATOM 1045 O O . GLY A 1 135 ? 9.254 23.156 -1.916 1.00 62.19 135 GLY A O 1
ATOM 1046 N N . GLY A 1 136 ? 8.025 21.457 -1.139 1.00 68.44 136 GLY A N 1
ATOM 1047 C CA . GLY A 1 136 ? 7.254 21.231 -2.370 1.00 68.44 136 GLY A CA 1
ATOM 1048 C C . GLY A 1 136 ? 7.939 20.336 -3.410 1.00 68.44 136 GLY A C 1
ATOM 1049 O O . GLY A 1 136 ? 7.270 19.836 -4.313 1.00 68.44 136 GLY A O 1
ATOM 1050 N N . ASP A 1 137 ? 9.238 20.065 -3.263 1.00 79.25 137 ASP A N 1
ATOM 1051 C CA . ASP A 1 137 ? 9.958 19.126 -4.126 1.00 79.25 137 ASP A CA 1
ATOM 1052 C C . ASP A 1 137 ? 9.564 17.673 -3.850 1.00 79.25 137 ASP A C 1
ATOM 1054 O O . ASP A 1 137 ? 9.370 17.257 -2.701 1.00 79.25 137 ASP A O 1
ATOM 1058 N N . LEU A 1 138 ? 9.508 16.863 -4.908 1.00 85.06 138 LEU A N 1
ATOM 1059 C CA . LEU A 1 138 ? 9.291 15.431 -4.756 1.00 85.06 138 LEU A CA 1
ATOM 1060 C C . LEU A 1 138 ? 10.579 14.756 -4.271 1.00 85.06 138 LEU A C 1
ATOM 1062 O O . LEU A 1 138 ? 11.628 14.852 -4.906 1.00 85.06 138 LEU A O 1
ATOM 1066 N N . GLY A 1 139 ? 10.492 14.037 -3.157 1.00 85.12 139 GLY A N 1
ATOM 1067 C CA . GLY A 1 139 ? 11.569 13.240 -2.575 1.00 85.12 139 GLY A CA 1
ATOM 1068 C C . GLY A 1 139 ? 11.785 11.912 -3.299 1.00 85.12 139 GLY A C 1
ATOM 1069 O O . GLY A 1 139 ? 11.855 10.875 -2.635 1.00 85.12 139 GLY A O 1
ATOM 1070 N N . LEU A 1 140 ? 11.836 11.938 -4.634 1.00 91.19 140 LEU A N 1
ATOM 1071 C CA . LEU A 1 140 ? 11.948 10.728 -5.444 1.00 91.19 140 LEU A CA 1
ATOM 1072 C C . LEU A 1 140 ? 13.362 10.155 -5.413 1.00 91.19 140 LEU A C 1
ATOM 1074 O O . LEU A 1 140 ? 14.352 10.881 -5.526 1.00 91.19 140 LEU A O 1
ATOM 1078 N N . VAL A 1 141 ? 13.444 8.834 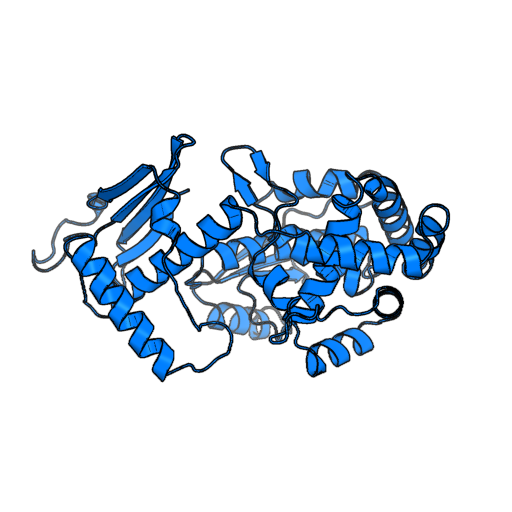-5.320 1.00 91.38 141 VAL A N 1
ATOM 1079 C CA . VAL A 1 141 ? 14.665 8.083 -5.595 1.00 91.38 141 VAL A CA 1
ATOM 1080 C C . VAL A 1 141 ? 14.725 7.840 -7.106 1.00 91.38 141 VAL A C 1
ATOM 1082 O O . VAL A 1 141 ? 13.727 7.405 -7.682 1.00 91.38 141 VAL A O 1
ATOM 1085 N N . PRO A 1 142 ? 15.861 8.107 -7.777 1.00 91.94 142 PRO A N 1
ATOM 1086 C CA . PRO A 1 142 ? 15.996 7.795 -9.194 1.00 91.94 142 PRO A CA 1
ATOM 1087 C C . PRO A 1 142 ? 15.707 6.314 -9.464 1.00 91.94 142 PRO A C 1
ATOM 1089 O O . PRO A 1 142 ? 16.284 5.444 -8.814 1.00 91.94 142 PRO A O 1
ATOM 1092 N N . PHE A 1 143 ? 14.866 6.012 -10.449 1.00 91.19 143 PHE A N 1
ATOM 1093 C CA . PHE A 1 143 ? 14.440 4.651 -10.767 1.00 91.19 143 PHE A CA 1
ATOM 1094 C C . PHE A 1 143 ? 15.627 3.740 -11.091 1.00 91.19 143 PHE A C 1
ATOM 1096 O O . PHE A 1 143 ? 15.721 2.638 -10.565 1.00 91.19 143 PHE A O 1
ATOM 1103 N N . GLY A 1 144 ? 16.608 4.243 -11.848 1.00 90.12 144 GLY A N 1
ATOM 1104 C CA . GLY A 1 144 ? 17.856 3.519 -12.097 1.00 90.12 144 GLY A CA 1
ATOM 1105 C C . GLY A 1 144 ? 18.601 3.125 -10.822 1.00 90.12 144 GLY A C 1
ATOM 1106 O O . GLY A 1 144 ? 19.209 2.065 -10.777 1.00 90.12 144 GLY A O 1
ATOM 1107 N N . ARG A 1 145 ? 18.522 3.944 -9.763 1.00 90.69 145 ARG A N 1
ATOM 1108 C CA . ARG A 1 145 ? 19.089 3.590 -8.460 1.00 90.69 145 ARG A CA 1
ATOM 1109 C C . ARG A 1 145 ? 18.256 2.508 -7.783 1.00 90.69 145 ARG A C 1
ATOM 1111 O O . ARG A 1 145 ? 18.851 1.566 -7.279 1.00 90.69 145 ARG A O 1
ATOM 1118 N N . MET A 1 146 ? 16.926 2.619 -7.805 1.00 90.06 146 MET A N 1
ATOM 1119 C CA . MET A 1 146 ? 16.020 1.625 -7.208 1.00 90.06 146 MET A CA 1
ATOM 1120 C C . MET A 1 146 ? 16.223 0.223 -7.787 1.00 90.06 146 MET A C 1
ATOM 1122 O O . MET A 1 146 ? 16.225 -0.735 -7.026 1.00 90.06 146 MET A O 1
ATOM 1126 N N . LEU A 1 147 ? 16.463 0.120 -9.098 1.00 88.25 147 LEU A N 1
ATOM 1127 C CA . LEU A 1 147 ? 16.759 -1.151 -9.772 1.00 88.25 147 LEU A CA 1
ATOM 1128 C C . LEU A 1 147 ? 18.060 -1.813 -9.297 1.00 88.25 147 LEU A C 1
ATOM 1130 O O . LEU A 1 147 ? 18.257 -2.992 -9.517 1.00 88.25 147 LEU A O 1
ATOM 1134 N N . THR A 1 148 ? 18.981 -1.064 -8.697 1.00 87.50 148 THR A N 1
ATOM 1135 C CA . THR A 1 148 ? 20.303 -1.586 -8.297 1.00 87.50 148 THR A CA 1
ATOM 1136 C C . THR A 1 148 ? 20.440 -1.837 -6.800 1.00 87.50 148 THR A C 1
ATOM 1138 O O . THR A 1 148 ? 21.534 -2.164 -6.346 1.00 87.50 148 THR A O 1
ATOM 1141 N N . LEU A 1 149 ? 19.386 -1.589 -6.020 1.00 89.50 149 LEU A N 1
ATOM 1142 C CA . LEU A 1 149 ? 19.427 -1.797 -4.577 1.00 89.50 149 LEU A CA 1
ATOM 1143 C C . LEU A 1 149 ? 19.149 -3.268 -4.271 1.00 89.50 149 LEU A C 1
ATOM 1145 O O . LEU A 1 149 ? 18.070 -3.768 -4.578 1.00 89.50 149 LEU A O 1
ATOM 1149 N N . ASP A 1 150 ? 20.115 -3.917 -3.632 1.00 88.81 150 ASP A N 1
ATOM 1150 C CA . ASP A 1 150 ? 19.903 -5.157 -2.893 1.00 88.81 150 ASP A CA 1
ATOM 1151 C C . ASP A 1 150 ? 19.266 -4.862 -1.520 1.00 88.81 150 ASP A C 1
ATOM 1153 O O . ASP A 1 150 ? 19.029 -3.703 -1.169 1.00 88.81 150 ASP A O 1
ATOM 1157 N N . GLU A 1 151 ? 18.972 -5.905 -0.739 1.00 88.19 151 GLU A N 1
ATOM 1158 C CA . GLU A 1 151 ? 18.336 -5.772 0.585 1.00 88.19 151 GLU A CA 1
ATOM 1159 C C . GLU A 1 151 ? 19.139 -4.855 1.525 1.00 88.19 151 GLU A C 1
ATOM 1161 O O . GLU A 1 151 ? 18.594 -3.916 2.102 1.00 88.19 151 GLU A O 1
ATOM 1166 N N . ALA A 1 152 ? 20.463 -5.032 1.601 1.00 89.81 152 ALA A N 1
ATOM 1167 C CA . ALA A 1 152 ? 21.318 -4.200 2.451 1.00 89.81 152 ALA A CA 1
ATOM 1168 C C . ALA A 1 152 ? 21.326 -2.727 2.005 1.00 89.81 152 ALA A C 1
ATOM 1170 O O . ALA A 1 152 ? 21.280 -1.806 2.828 1.00 89.81 152 ALA A O 1
ATOM 1171 N N . GLY A 1 153 ? 21.370 -2.480 0.693 1.00 90.50 153 GLY A N 1
ATOM 1172 C CA . GLY A 1 153 ? 21.251 -1.141 0.133 1.00 90.50 153 GLY A CA 1
ATOM 1173 C C . GLY A 1 153 ? 19.876 -0.522 0.379 1.00 90.50 153 GLY A C 1
ATOM 1174 O O . GLY A 1 153 ? 19.786 0.691 0.578 1.00 90.50 153 GLY A O 1
ATOM 1175 N N . TRP A 1 154 ? 18.813 -1.324 0.372 1.00 90.81 154 TRP A N 1
ATOM 1176 C CA . TRP A 1 154 ? 17.457 -0.883 0.681 1.00 90.81 154 TRP A CA 1
ATOM 1177 C C . TRP A 1 154 ? 17.329 -0.444 2.145 1.00 90.81 154 TRP A C 1
ATOM 1179 O O . TRP A 1 154 ? 16.924 0.695 2.397 1.00 90.81 154 TRP A O 1
ATOM 1189 N N . GLU A 1 155 ? 17.757 -1.283 3.091 1.00 89.19 155 GLU A N 1
ATOM 1190 C CA . GLU A 1 155 ? 17.742 -0.997 4.535 1.00 89.19 155 GLU A CA 1
ATOM 1191 C C . GLU A 1 155 ? 18.516 0.284 4.880 1.00 89.19 155 GLU A C 1
ATOM 1193 O O . GLU A 1 155 ? 18.023 1.163 5.593 1.00 89.19 155 GLU A O 1
ATOM 1198 N N . ASP A 1 156 ? 19.713 0.454 4.314 1.00 88.75 156 ASP A N 1
ATOM 1199 C CA . ASP A 1 156 ? 20.520 1.662 4.500 1.00 88.75 156 ASP A CA 1
ATOM 1200 C C . ASP A 1 156 ? 19.808 2.927 3.984 1.00 88.75 156 ASP A C 1
ATOM 1202 O O . ASP A 1 156 ? 19.884 4.002 4.593 1.00 88.75 156 ASP A O 1
ATOM 1206 N N . PHE A 1 157 ? 19.066 2.820 2.881 1.00 87.69 157 PHE A N 1
ATOM 1207 C CA . PHE A 1 157 ? 18.253 3.925 2.379 1.00 87.69 157 PHE A CA 1
ATOM 1208 C C . PHE A 1 157 ? 17.057 4.225 3.283 1.00 87.69 157 PHE A C 1
ATOM 1210 O O . PHE A 1 157 ? 16.783 5.405 3.530 1.00 87.69 157 PHE A O 1
ATOM 1217 N N . GLU A 1 158 ? 16.366 3.205 3.793 1.00 87.38 158 GLU A N 1
ATOM 1218 C CA . GLU A 1 158 ? 15.265 3.378 4.744 1.00 87.38 158 GLU A CA 1
ATOM 1219 C C . GLU A 1 158 ? 15.729 4.093 6.014 1.00 87.38 158 GLU A C 1
ATOM 1221 O O . GLU A 1 158 ? 15.092 5.065 6.430 1.00 87.38 158 GLU A O 1
ATOM 1226 N N . LEU A 1 159 ? 16.885 3.710 6.560 1.00 85.62 159 LEU A N 1
ATOM 1227 C CA . LEU A 1 159 ? 17.485 4.359 7.729 1.00 85.62 159 LEU A CA 1
ATOM 1228 C C . LEU A 1 159 ? 17.779 5.847 7.490 1.00 85.62 159 LEU A C 1
ATOM 1230 O O . LEU A 1 159 ? 17.561 6.679 8.371 1.00 85.62 159 LEU A O 1
ATOM 1234 N N . ARG A 1 160 ? 18.257 6.214 6.295 1.00 84.44 160 ARG A N 1
ATOM 1235 C CA . ARG A 1 160 ? 18.648 7.602 5.980 1.00 84.44 160 ARG A CA 1
ATOM 1236 C C . ARG A 1 160 ? 17.493 8.489 5.523 1.00 84.44 160 ARG A C 1
ATOM 1238 O O . ARG A 1 160 ? 17.528 9.700 5.744 1.00 84.44 160 ARG A O 1
ATOM 1245 N N . ARG A 1 161 ? 16.529 7.937 4.785 1.00 80.50 161 ARG A N 1
ATOM 1246 C CA . ARG A 1 161 ? 15.456 8.692 4.102 1.00 80.50 161 ARG A CA 1
ATOM 1247 C C . ARG A 1 161 ? 14.083 8.503 4.741 1.00 80.50 161 ARG A C 1
ATOM 1249 O O . ARG A 1 161 ? 13.171 9.262 4.407 1.00 80.50 161 ARG A O 1
ATOM 1256 N N . GLY A 1 162 ? 13.952 7.542 5.648 1.00 84.50 162 GLY A N 1
ATOM 1257 C CA . GLY A 1 162 ? 12.704 7.143 6.280 1.00 84.50 162 GLY A CA 1
ATOM 1258 C C . GLY A 1 162 ? 12.048 5.964 5.543 1.00 84.50 162 GLY A C 1
ATOM 1259 O O . GLY A 1 162 ? 11.854 6.061 4.324 1.00 84.50 162 GLY A O 1
ATOM 1260 N N . PRO A 1 163 ? 11.620 4.903 6.256 1.00 85.62 163 PRO A N 1
ATOM 1261 C CA . PRO A 1 163 ? 10.978 3.729 5.654 1.00 85.62 163 PRO A CA 1
ATOM 1262 C C . PRO A 1 163 ? 9.756 4.084 4.797 1.00 85.62 163 PRO A C 1
ATOM 1264 O O . PRO A 1 163 ? 9.647 3.675 3.644 1.00 85.62 163 PRO A O 1
ATOM 1267 N N . LEU A 1 164 ? 8.877 4.957 5.303 1.00 86.44 164 LEU A N 1
ATOM 1268 C CA . LEU A 1 164 ? 7.656 5.358 4.594 1.00 86.44 164 LEU A CA 1
ATOM 1269 C C . LEU A 1 164 ? 7.945 6.025 3.237 1.00 86.44 164 LEU A C 1
ATOM 1271 O O . LEU A 1 164 ? 7.214 5.824 2.270 1.00 86.44 164 LEU A O 1
ATOM 1275 N N . ARG A 1 165 ? 9.028 6.805 3.135 1.00 89.12 165 ARG A N 1
ATOM 1276 C CA . ARG A 1 165 ? 9.413 7.456 1.875 1.00 89.12 165 ARG A CA 1
ATOM 1277 C C . ARG A 1 165 ? 9.910 6.438 0.853 1.00 89.12 165 ARG A C 1
ATOM 1279 O O . ARG A 1 165 ? 9.601 6.574 -0.332 1.00 89.12 165 ARG A O 1
ATOM 1286 N N . MET A 1 166 ? 10.664 5.434 1.289 1.00 91.56 166 MET A N 1
ATOM 1287 C CA . MET A 1 166 ? 11.125 4.350 0.416 1.00 91.56 166 MET A CA 1
ATOM 1288 C C . MET A 1 166 ? 9.954 3.492 -0.066 1.00 91.56 166 MET A C 1
ATOM 1290 O O . MET A 1 166 ? 9.816 3.261 -1.269 1.00 91.56 166 MET A O 1
ATOM 1294 N N . GLN A 1 167 ? 9.042 3.140 0.840 1.00 92.44 167 GLN A N 1
ATOM 1295 C CA . GLN A 1 167 ? 7.790 2.452 0.522 1.00 92.44 167 GLN A CA 1
ATOM 1296 C C . GLN A 1 167 ? 6.948 3.229 -0.497 1.00 92.44 167 GLN A C 1
ATOM 1298 O O . GLN A 1 167 ? 6.470 2.652 -1.472 1.00 92.44 167 GLN A O 1
ATOM 1303 N N . ALA A 1 168 ? 6.821 4.547 -0.327 1.00 92.75 168 ALA A N 1
ATOM 1304 C CA . ALA A 1 168 ? 6.090 5.397 -1.261 1.00 92.75 168 ALA A CA 1
ATOM 1305 C C . ALA A 1 168 ? 6.748 5.465 -2.649 1.00 92.75 168 ALA A C 1
ATOM 1307 O O . ALA A 1 168 ? 6.047 5.452 -3.660 1.00 92.75 168 ALA A O 1
ATOM 1308 N N . ASN A 1 169 ? 8.083 5.494 -2.722 1.00 95.12 169 ASN A N 1
ATOM 1309 C CA . ASN A 1 169 ? 8.807 5.433 -3.995 1.00 95.12 169 ASN A CA 1
ATOM 1310 C C . ASN A 1 169 ? 8.576 4.094 -4.712 1.00 95.12 169 ASN A C 1
ATOM 1312 O O . ASN A 1 169 ? 8.276 4.081 -5.905 1.00 95.12 169 ASN A O 1
ATOM 1316 N N . ALA A 1 170 ? 8.660 2.974 -3.992 1.00 95.88 170 ALA A N 1
ATOM 1317 C CA . ALA A 1 170 ? 8.383 1.646 -4.540 1.00 95.88 170 ALA A CA 1
ATOM 1318 C C . ALA A 1 170 ? 6.935 1.509 -5.028 1.00 95.88 170 ALA A C 1
ATOM 1320 O O . ALA A 1 170 ? 6.687 1.052 -6.147 1.00 95.88 170 ALA A O 1
ATOM 1321 N N . TRP A 1 171 ? 5.980 1.972 -4.221 1.00 95.94 171 TRP A N 1
ATOM 1322 C CA . TRP A 1 171 ? 4.572 2.040 -4.599 1.00 95.94 171 TRP A CA 1
ATOM 1323 C C . TRP A 1 171 ? 4.361 2.851 -5.879 1.00 95.94 171 TRP A C 1
ATOM 1325 O O . TRP A 1 171 ? 3.664 2.389 -6.779 1.00 95.94 171 TRP A O 1
ATOM 1335 N N . LEU A 1 172 ? 4.981 4.031 -5.988 1.00 96.31 172 LEU A N 1
ATOM 1336 C CA . LEU A 1 172 ? 4.835 4.916 -7.144 1.00 96.31 172 LEU A CA 1
ATOM 1337 C C . LEU A 1 172 ? 5.259 4.226 -8.446 1.00 96.31 172 LEU A C 1
ATOM 1339 O O . LEU A 1 172 ? 4.566 4.360 -9.455 1.00 96.31 172 LEU A O 1
ATOM 1343 N N . VAL A 1 173 ? 6.366 3.477 -8.427 1.00 95.94 173 VAL A N 1
ATOM 1344 C CA . VAL A 1 173 ? 6.844 2.724 -9.597 1.00 95.94 173 VAL A CA 1
ATOM 1345 C C . VAL A 1 173 ? 5.815 1.681 -10.024 1.00 95.94 173 VAL A C 1
ATOM 1347 O O . VAL A 1 173 ? 5.396 1.675 -11.181 1.00 95.94 173 VAL A O 1
ATOM 1350 N N . VAL A 1 174 ? 5.356 0.837 -9.095 1.00 95.75 174 VAL A N 1
ATOM 1351 C CA . VAL A 1 174 ? 4.346 -0.196 -9.386 1.00 95.75 174 VAL A CA 1
ATOM 1352 C C . VAL A 1 174 ? 3.040 0.437 -9.865 1.00 95.75 174 VAL A C 1
ATOM 1354 O O . VAL A 1 174 ? 2.465 0.008 -10.865 1.00 95.75 174 VAL A O 1
ATOM 1357 N N . HIS A 1 175 ? 2.597 1.508 -9.211 1.00 95.31 175 HIS A N 1
ATOM 1358 C CA . HIS A 1 175 ? 1.400 2.240 -9.598 1.00 95.31 175 HIS A CA 1
ATOM 1359 C C . HIS A 1 175 ? 1.520 2.830 -11.008 1.00 95.31 175 HIS A C 1
ATOM 1361 O O . HIS A 1 175 ? 0.559 2.772 -11.776 1.00 95.31 175 HIS A O 1
ATOM 1367 N N . TYR A 1 176 ? 2.669 3.403 -11.373 1.00 95.50 176 TYR A N 1
ATOM 1368 C CA . TYR A 1 176 ? 2.890 3.941 -12.716 1.00 95.50 176 TYR A CA 1
ATOM 1369 C C . TYR A 1 176 ? 2.943 2.831 -13.774 1.00 95.50 176 TYR A C 1
ATOM 1371 O O . TYR A 1 176 ? 2.348 2.977 -14.836 1.00 95.50 176 TYR A O 1
ATOM 1379 N N . LEU A 1 177 ? 3.562 1.687 -13.481 1.00 95.00 177 LEU A N 1
ATOM 1380 C CA . LEU A 1 177 ? 3.577 0.541 -14.399 1.00 95.00 177 LEU A CA 1
ATOM 1381 C C . LEU A 1 177 ? 2.173 -0.036 -14.655 1.00 95.00 177 LEU A C 1
ATOM 1383 O O . LEU A 1 177 ? 1.915 -0.562 -15.737 1.00 95.00 177 LEU A O 1
ATOM 1387 N N . ILE A 1 178 ? 1.261 0.065 -13.683 1.00 93.75 178 ILE A N 1
ATOM 1388 C CA . ILE A 1 178 ? -0.110 -0.450 -13.814 1.00 93.75 178 ILE A CA 1
ATOM 1389 C C . ILE A 1 178 ? -1.063 0.580 -14.431 1.00 93.75 178 ILE A C 1
ATOM 1391 O O . ILE A 1 178 ? -1.865 0.227 -15.293 1.00 93.75 178 ILE A O 1
ATOM 1395 N N . HIS A 1 179 ? -1.000 1.839 -13.993 1.00 92.94 179 HIS A N 1
ATOM 1396 C CA . HIS A 1 179 ? -1.998 2.869 -14.332 1.00 92.94 179 HIS A CA 1
ATOM 1397 C C . HIS A 1 179 ? -1.457 3.984 -15.219 1.00 92.94 179 HIS A C 1
ATOM 1399 O O . HIS A 1 179 ? -2.221 4.647 -15.920 1.00 92.94 179 HIS A O 1
ATOM 1405 N N . GLY A 1 180 ? -0.144 4.200 -15.200 1.00 92.25 180 GLY A N 1
ATOM 1406 C CA . GLY A 1 180 ? 0.518 5.164 -16.066 1.00 92.25 180 GLY A CA 1
ATOM 1407 C C . GLY A 1 180 ? 0.316 4.817 -17.534 1.00 92.25 180 GLY A C 1
ATOM 1408 O O . GLY A 1 180 ? 0.107 3.657 -17.899 1.00 92.25 180 GLY A O 1
ATOM 1409 N N . GLU A 1 181 ? 0.352 5.837 -18.391 1.00 92.44 181 GLU A N 1
ATOM 1410 C CA . GLU A 1 181 ? 0.180 5.662 -19.839 1.00 92.44 181 GLU A CA 1
ATOM 1411 C C . GLU A 1 181 ? -1.123 4.918 -20.203 1.00 92.44 181 GLU A C 1
ATOM 1413 O O . GLU A 1 181 ? -1.155 4.154 -21.168 1.00 92.44 181 GLU A O 1
ATOM 1418 N N . ASN A 1 182 ? -2.189 5.089 -19.409 1.00 90.50 182 ASN A N 1
ATOM 1419 C CA . ASN A 1 182 ? -3.456 4.358 -19.542 1.00 90.50 182 ASN A CA 1
ATOM 1420 C C . ASN A 1 182 ? -3.283 2.825 -19.516 1.00 90.50 182 ASN A C 1
ATOM 1422 O O . ASN A 1 182 ? -3.940 2.100 -20.263 1.00 90.50 182 ASN A O 1
ATOM 1426 N N . GLY A 1 183 ? -2.359 2.326 -18.689 1.00 90.75 183 GLY A N 1
ATOM 1427 C CA . GLY A 1 183 ? -2.085 0.896 -18.530 1.00 90.75 183 GLY A CA 1
ATOM 1428 C C . GLY A 1 183 ? -1.264 0.269 -19.658 1.00 90.75 183 GLY A C 1
ATOM 1429 O O . GLY A 1 183 ? -1.078 -0.949 -19.677 1.00 90.75 183 GLY A O 1
ATOM 1430 N N . ARG A 1 184 ? -0.711 1.072 -20.578 1.00 93.19 184 ARG A N 1
ATOM 1431 C CA . ARG A 1 184 ? 0.157 0.599 -21.675 1.00 93.19 184 ARG A CA 1
ATOM 1432 C C . ARG A 1 184 ? 1.375 -0.195 -21.188 1.00 93.19 184 ARG A C 1
ATOM 1434 O O . ARG A 1 184 ? 1.914 -1.001 -21.942 1.00 93.19 184 ARG A O 1
ATOM 1441 N N . LEU A 1 185 ? 1.804 0.028 -19.946 1.00 93.50 185 LEU A N 1
ATOM 1442 C CA . LEU A 1 185 ? 2.975 -0.609 -19.342 1.00 93.50 185 LEU A CA 1
ATOM 1443 C C . LEU A 1 185 ? 2.678 -1.958 -18.663 1.00 93.50 185 LEU A C 1
ATOM 1445 O O . LEU A 1 185 ? 3.609 -2.715 -18.386 1.00 93.50 185 LEU A O 1
ATOM 1449 N N . VAL A 1 186 ? 1.401 -2.314 -18.477 1.00 92.06 186 VAL A N 1
ATOM 1450 C CA . VAL A 1 186 ? 0.985 -3.566 -17.823 1.00 92.06 186 VAL A CA 1
ATOM 1451 C C . VAL A 1 186 ? 1.580 -4.818 -18.485 1.00 92.06 186 VAL A C 1
ATOM 1453 O O . VAL A 1 186 ? 2.052 -5.682 -17.746 1.00 92.06 186 VAL A O 1
ATOM 1456 N N . PRO A 1 187 ? 1.606 -4.965 -19.828 1.00 90.75 187 PRO A N 1
ATOM 1457 C CA . PRO A 1 187 ? 2.212 -6.139 -20.457 1.00 90.75 187 PRO A CA 1
ATOM 1458 C C . PRO A 1 187 ? 3.699 -6.299 -20.114 1.00 90.75 187 PRO A C 1
ATOM 1460 O O . PRO A 1 187 ? 4.130 -7.396 -19.786 1.00 90.75 187 PRO A O 1
ATOM 1463 N N . TYR A 1 188 ? 4.457 -5.198 -20.083 1.00 91.44 188 TYR A N 1
ATOM 1464 C CA . TYR A 1 188 ? 5.884 -5.213 -19.743 1.00 91.44 188 TYR A CA 1
ATOM 1465 C C . TYR A 1 188 ? 6.117 -5.626 -18.290 1.00 91.44 188 TYR A C 1
ATOM 1467 O O . TYR A 1 188 ? 7.017 -6.417 -18.017 1.00 91.44 188 TYR A O 1
ATOM 1475 N N . LEU A 1 189 ? 5.279 -5.134 -17.369 1.00 92.19 189 LEU A N 1
ATOM 1476 C CA . LEU A 1 189 ? 5.308 -5.549 -15.968 1.00 92.19 189 LEU A CA 1
ATOM 1477 C C . LEU A 1 189 ? 5.007 -7.048 -15.824 1.00 92.19 189 LEU A C 1
ATOM 1479 O O . LEU A 1 189 ? 5.717 -7.736 -15.098 1.00 92.19 189 LEU A O 1
ATOM 1483 N N . LYS A 1 190 ? 3.989 -7.569 -16.520 1.00 91.00 190 LYS A N 1
ATOM 1484 C CA . LYS A 1 190 ? 3.640 -9.000 -16.477 1.00 91.00 190 LYS A CA 1
ATOM 1485 C C . LYS A 1 190 ? 4.755 -9.880 -17.026 1.00 91.00 190 LYS A C 1
ATOM 1487 O O . LYS A 1 190 ? 5.127 -10.861 -16.388 1.00 91.00 190 LYS A O 1
ATOM 1492 N N . ASP A 1 191 ? 5.303 -9.515 -18.180 1.00 88.69 191 ASP A N 1
ATOM 1493 C CA . ASP A 1 191 ? 6.387 -10.265 -18.811 1.00 88.69 191 ASP A CA 1
ATOM 1494 C C . ASP A 1 191 ? 7.644 -10.275 -17.939 1.00 88.69 191 ASP A C 1
ATOM 1496 O O . ASP A 1 191 ? 8.331 -11.293 -17.848 1.00 88.69 191 ASP A O 1
ATOM 1500 N N . TRP A 1 192 ? 7.928 -9.152 -17.278 1.00 91.44 192 TRP A N 1
ATOM 1501 C CA . TRP A 1 192 ? 9.012 -9.044 -16.314 1.00 91.44 192 TRP A CA 1
ATOM 1502 C C . TRP A 1 192 ? 8.775 -9.913 -15.072 1.00 91.44 192 TRP A C 1
ATOM 1504 O O . TRP A 1 192 ? 9.636 -10.716 -14.729 1.00 91.44 192 TRP A O 1
ATOM 1514 N N . LEU A 1 193 ? 7.596 -9.832 -14.442 1.00 91.00 193 LEU A N 1
ATOM 1515 C CA . LEU A 1 193 ? 7.243 -10.684 -13.299 1.00 91.00 193 LEU A CA 1
ATOM 1516 C C . LEU A 1 193 ? 7.367 -12.169 -13.663 1.00 91.00 193 LEU A C 1
ATOM 1518 O O . LEU A 1 193 ? 7.934 -12.950 -12.905 1.00 91.00 193 LEU A O 1
ATOM 1522 N N . HIS A 1 194 ? 6.902 -12.564 -14.847 1.00 88.69 194 HIS A N 1
ATOM 1523 C CA . HIS A 1 194 ? 7.043 -13.940 -15.309 1.00 88.69 194 HIS A CA 1
ATOM 1524 C C . HIS A 1 194 ? 8.511 -14.343 -15.498 1.00 88.69 194 HIS A C 1
ATOM 1526 O O . HIS A 1 194 ? 8.889 -15.447 -15.116 1.00 88.69 194 HIS A O 1
ATOM 1532 N N . ALA A 1 195 ? 9.351 -13.454 -16.033 1.00 87.75 195 ALA A N 1
ATOM 1533 C CA . ALA A 1 195 ? 10.783 -13.702 -16.179 1.00 87.75 195 ALA A CA 1
ATOM 1534 C C . ALA A 1 195 ? 11.488 -13.893 -14.826 1.00 87.75 195 ALA A C 1
ATOM 1536 O O . ALA A 1 195 ? 12.261 -14.843 -14.683 1.00 87.75 195 ALA A O 1
ATOM 1537 N N . VAL A 1 196 ? 11.170 -13.055 -13.835 1.00 89.25 196 VAL A N 1
ATOM 1538 C CA . VAL A 1 196 ? 11.665 -13.202 -12.455 1.00 89.25 196 VAL A CA 1
ATOM 1539 C C . VAL A 1 196 ? 11.223 -14.541 -11.869 1.00 89.25 196 VAL A C 1
ATOM 1541 O O . VAL A 1 196 ? 12.032 -15.277 -11.309 1.00 89.25 196 VAL A O 1
ATOM 1544 N N . ALA A 1 197 ? 9.953 -14.903 -12.052 1.00 86.94 197 ALA A N 1
ATOM 1545 C CA . ALA A 1 197 ? 9.394 -16.139 -11.517 1.00 86.94 197 ALA A CA 1
ATOM 1546 C C . ALA A 1 197 ? 10.002 -17.421 -12.115 1.00 86.94 197 ALA A C 1
ATOM 1548 O O . ALA A 1 197 ? 9.980 -18.461 -11.467 1.00 86.94 197 ALA A O 1
ATOM 1549 N N . ILE A 1 198 ? 10.570 -17.372 -13.325 1.00 86.00 198 ILE A N 1
ATOM 1550 C CA . ILE A 1 198 ? 11.294 -18.510 -13.926 1.00 86.00 198 ILE A CA 1
ATOM 1551 C C . ILE A 1 198 ? 12.817 -18.435 -13.718 1.00 86.00 198 ILE A C 1
ATOM 1553 O O . ILE A 1 198 ? 13.559 -19.177 -14.363 1.00 86.00 198 ILE A O 1
ATOM 1557 N N . GLY A 1 199 ? 13.294 -17.542 -12.847 1.00 81.06 199 GLY A N 1
ATOM 1558 C CA . GLY A 1 199 ? 14.699 -17.471 -12.443 1.00 81.06 199 GLY A CA 1
ATOM 1559 C C . GLY A 1 199 ? 15.611 -16.654 -13.357 1.00 81.06 199 GLY A C 1
ATOM 1560 O O . GLY A 1 199 ? 16.817 -16.892 -13.362 1.00 81.06 199 GLY A O 1
ATOM 1561 N N . ARG A 1 200 ? 15.075 -15.712 -14.146 1.00 77.31 200 ARG A N 1
ATOM 1562 C CA . ARG A 1 200 ? 15.906 -14.716 -14.846 1.00 77.31 200 ARG A CA 1
ATOM 1563 C C . ARG A 1 200 ? 16.190 -13.528 -13.930 1.00 77.31 200 ARG A C 1
ATOM 1565 O O . ARG A 1 200 ? 15.311 -13.124 -13.173 1.00 77.31 200 ARG A O 1
ATOM 1572 N N . ASP A 1 201 ? 17.383 -12.947 -14.053 1.00 67.56 201 ASP A N 1
ATOM 1573 C CA . ASP A 1 201 ? 17.774 -11.748 -13.304 1.00 67.56 201 ASP A CA 1
ATOM 1574 C C . ASP A 1 201 ? 16.794 -10.598 -13.576 1.00 67.56 201 ASP A C 1
ATOM 1576 O O . ASP A 1 201 ? 16.726 -10.072 -14.687 1.00 67.56 201 ASP A O 1
ATOM 1580 N N . GLY A 1 202 ? 16.014 -10.221 -12.562 1.00 63.41 202 GLY A N 1
ATOM 1581 C CA . GLY A 1 202 ? 14.910 -9.275 -12.709 1.00 63.41 202 GLY A CA 1
ATOM 1582 C C . GLY A 1 202 ? 15.347 -7.842 -12.998 1.00 63.41 202 GLY A C 1
ATOM 1583 O O . GLY A 1 202 ? 14.776 -7.175 -13.858 1.00 63.41 202 GLY A O 1
ATOM 1584 N N . ASP A 1 203 ? 16.357 -7.335 -12.308 1.00 61.38 203 ASP A N 1
ATOM 1585 C CA . ASP A 1 203 ? 16.541 -5.884 -12.197 1.00 61.38 203 ASP A CA 1
ATOM 1586 C C . ASP A 1 203 ? 16.917 -5.169 -13.499 1.00 61.38 203 ASP A C 1
ATOM 1588 O O . ASP A 1 203 ? 16.333 -4.141 -13.855 1.00 61.38 203 ASP A O 1
ATOM 1592 N N . LEU A 1 204 ? 17.856 -5.730 -14.260 1.00 62.97 204 LEU A N 1
ATOM 1593 C CA . LEU A 1 204 ? 18.266 -5.175 -15.554 1.00 62.97 204 LEU A CA 1
ATOM 1594 C C . LEU A 1 204 ? 17.306 -5.569 -16.686 1.00 62.97 204 LEU A C 1
ATOM 1596 O O . LEU A 1 204 ? 17.218 -4.869 -17.699 1.00 62.97 204 LEU A O 1
ATOM 1600 N N . ASP A 1 205 ? 16.549 -6.650 -16.499 1.00 75.56 205 ASP A N 1
ATOM 1601 C CA . ASP A 1 205 ? 15.593 -7.160 -17.479 1.00 75.56 205 ASP A CA 1
ATOM 1602 C C . ASP A 1 205 ? 14.379 -6.229 -17.616 1.00 75.56 205 ASP A C 1
ATOM 1604 O O . ASP A 1 205 ? 13.917 -5.995 -18.733 1.00 75.56 205 ASP A O 1
ATOM 1608 N N . LEU A 1 206 ? 13.909 -5.589 -16.534 1.00 82.31 206 LEU A N 1
ATOM 1609 C CA . LEU A 1 206 ? 12.823 -4.600 -16.640 1.00 82.31 206 LEU A CA 1
ATOM 1610 C C . LEU A 1 206 ? 13.241 -3.379 -17.468 1.00 82.31 206 LEU A C 1
ATOM 1612 O O . LEU A 1 206 ? 12.510 -2.962 -18.367 1.00 82.31 206 LEU A O 1
ATOM 1616 N N . ALA A 1 207 ? 14.421 -2.813 -17.200 1.00 82.19 207 ALA A N 1
ATOM 1617 C CA . ALA A 1 207 ? 14.927 -1.669 -17.959 1.00 82.19 207 ALA A CA 1
ATOM 1618 C C . ALA A 1 207 ? 15.120 -2.019 -19.443 1.00 82.19 207 ALA A C 1
ATOM 1620 O O . ALA A 1 207 ? 14.732 -1.239 -20.314 1.00 82.19 207 ALA A O 1
ATOM 1621 N N . ALA A 1 208 ? 15.649 -3.210 -19.742 1.00 83.38 208 ALA A N 1
ATOM 1622 C CA . ALA A 1 208 ? 15.797 -3.700 -21.110 1.00 83.38 208 ALA A CA 1
ATOM 1623 C C . ALA A 1 208 ? 14.443 -3.897 -21.815 1.00 83.38 208 ALA A C 1
ATOM 1625 O O . ALA A 1 208 ? 14.302 -3.535 -22.983 1.00 83.38 208 ALA A O 1
ATOM 1626 N N . ARG A 1 209 ? 13.428 -4.412 -21.111 1.00 84.25 209 ARG A N 1
ATOM 1627 C CA . ARG A 1 209 ? 12.059 -4.574 -21.636 1.00 84.25 209 ARG A CA 1
ATOM 1628 C C . ARG A 1 209 ? 11.361 -3.251 -21.896 1.00 84.25 209 ARG A C 1
ATOM 1630 O O . ARG A 1 209 ? 10.582 -3.162 -22.841 1.00 84.25 209 ARG A O 1
ATOM 1637 N N . LEU A 1 210 ? 11.620 -2.242 -21.068 1.00 87.62 210 LEU A N 1
ATOM 1638 C CA . LEU A 1 210 ? 11.062 -0.903 -21.238 1.00 87.62 210 LEU A CA 1
ATOM 1639 C C . LEU A 1 210 ? 11.786 -0.107 -22.330 1.00 87.62 210 LEU A C 1
ATOM 1641 O O . LEU A 1 210 ? 11.145 0.731 -22.959 1.00 87.62 210 LEU A O 1
ATOM 1645 N N . ALA A 1 211 ? 13.063 -0.397 -22.612 1.00 86.56 211 ALA A N 1
ATOM 1646 C CA . ALA A 1 211 ? 13.907 0.334 -23.567 1.00 86.56 211 ALA A CA 1
ATOM 1647 C C . ALA A 1 211 ? 13.281 0.617 -24.954 1.00 86.56 211 ALA A C 1
ATOM 1649 O O . ALA A 1 211 ? 13.487 1.719 -25.466 1.00 86.56 211 ALA A O 1
ATOM 1650 N N . PRO A 1 212 ? 12.495 -0.292 -25.572 1.00 84.56 212 PRO A N 1
ATOM 1651 C CA . PRO A 1 212 ? 11.822 -0.021 -26.846 1.00 84.56 212 PRO A CA 1
ATOM 1652 C C . PRO A 1 212 ? 10.775 1.100 -26.780 1.00 84.56 212 PRO A C 1
ATOM 1654 O O . PRO A 1 212 ? 10.391 1.643 -27.814 1.00 84.56 212 PRO A O 1
ATOM 1657 N N . VAL A 1 213 ? 10.285 1.426 -25.582 1.00 85.56 213 VAL A N 1
ATOM 1658 C CA . VAL A 1 213 ? 9.203 2.392 -25.348 1.00 85.56 213 VAL A CA 1
ATOM 1659 C C . VAL A 1 213 ? 9.673 3.598 -24.535 1.00 85.56 213 VAL A C 1
ATOM 1661 O O . VAL A 1 213 ? 9.185 4.708 -24.743 1.00 85.56 213 VAL A O 1
ATOM 1664 N N . PHE A 1 214 ? 10.620 3.385 -23.626 1.00 85.56 214 PHE A N 1
ATOM 1665 C CA . PHE A 1 214 ? 11.172 4.380 -22.724 1.00 85.56 214 PHE A CA 1
ATOM 1666 C C . PHE A 1 214 ? 12.668 4.149 -22.523 1.00 85.56 214 PHE A C 1
ATOM 1668 O O . PHE A 1 214 ? 13.081 3.094 -22.047 1.00 85.56 214 PHE A O 1
ATOM 1675 N N . SER A 1 215 ? 13.487 5.175 -22.770 1.00 89.75 215 SER A N 1
ATOM 1676 C CA . SER A 1 215 ? 14.804 5.225 -22.131 1.00 89.75 215 SER A CA 1
ATOM 1677 C C . SER A 1 215 ? 14.632 5.347 -20.612 1.00 89.75 215 SER A C 1
ATOM 1679 O O . SER A 1 215 ? 13.597 5.815 -20.132 1.00 89.75 215 SER A O 1
ATOM 1681 N N . LEU A 1 216 ? 15.653 4.973 -19.838 1.00 88.44 216 LEU A N 1
ATOM 1682 C CA . LEU A 1 216 ? 15.603 5.084 -18.376 1.00 88.44 216 LEU A CA 1
ATOM 1683 C C . LEU A 1 216 ? 15.327 6.528 -17.913 1.00 88.44 216 LEU A C 1
ATOM 1685 O O . LEU A 1 216 ? 14.560 6.753 -16.981 1.00 88.44 216 LEU A O 1
ATOM 1689 N N . GLU A 1 217 ? 15.907 7.506 -18.610 1.00 91.50 217 GLU A N 1
ATOM 1690 C CA . GLU A 1 217 ? 15.657 8.931 -18.380 1.00 91.50 217 GLU A CA 1
ATOM 1691 C C . GLU A 1 217 ? 14.214 9.324 -18.728 1.00 91.50 217 GLU A C 1
ATOM 1693 O O . GLU A 1 217 ? 13.551 10.008 -17.948 1.00 91.50 217 GLU A O 1
ATOM 1698 N N . ALA A 1 218 ? 13.689 8.856 -19.865 1.00 92.69 218 ALA A N 1
ATOM 1699 C CA . ALA A 1 218 ? 12.310 9.131 -20.257 1.00 92.69 218 ALA A CA 1
ATOM 1700 C C . ALA A 1 218 ? 11.312 8.519 -19.262 1.00 92.69 218 ALA A C 1
ATOM 1702 O O . ALA A 1 218 ? 10.341 9.177 -18.891 1.00 92.69 218 ALA A O 1
ATOM 1703 N N . PHE A 1 219 ? 11.581 7.305 -18.774 1.00 93.50 219 PHE A N 1
ATOM 1704 C CA . PHE A 1 219 ? 10.780 6.665 -17.733 1.00 93.50 219 PHE A CA 1
ATOM 1705 C C . PHE A 1 219 ? 10.826 7.456 -16.422 1.00 93.50 219 PHE A C 1
ATOM 1707 O O . PHE A 1 219 ? 9.784 7.714 -15.826 1.00 93.50 219 PHE A O 1
ATOM 1714 N N . GLN A 1 220 ? 12.010 7.913 -15.998 1.00 94.56 220 GLN A N 1
ATOM 1715 C CA . GLN A 1 220 ? 12.157 8.756 -14.809 1.00 94.56 220 GLN A CA 1
ATOM 1716 C C . GLN A 1 220 ? 11.355 10.060 -14.924 1.00 94.56 220 GLN A C 1
ATOM 1718 O O . GLN A 1 220 ? 10.678 10.456 -13.973 1.00 94.56 220 GLN A O 1
ATOM 1723 N N . ASN A 1 221 ? 11.412 10.726 -16.077 1.00 94.81 221 ASN A N 1
ATOM 1724 C CA . ASN A 1 221 ? 10.665 11.959 -16.318 1.00 94.81 221 ASN A CA 1
ATOM 1725 C C . ASN A 1 221 ? 9.152 11.713 -16.301 1.00 94.81 221 ASN A C 1
ATOM 1727 O O . ASN A 1 221 ? 8.402 12.500 -15.718 1.00 94.81 221 ASN A O 1
ATOM 1731 N N . ALA A 1 222 ? 8.706 10.599 -16.881 1.00 94.69 222 ALA A N 1
ATOM 1732 C CA . ALA A 1 222 ? 7.303 10.219 -16.873 1.00 94.69 222 ALA A CA 1
ATOM 1733 C C . ALA A 1 222 ? 6.813 9.852 -15.460 1.00 94.69 222 ALA A C 1
ATOM 1735 O O . ALA A 1 222 ? 5.727 10.268 -15.065 1.00 94.69 222 ALA A O 1
ATOM 1736 N N . LEU A 1 223 ? 7.649 9.196 -14.650 1.00 94.25 223 LEU A N 1
ATOM 1737 C CA . LEU A 1 223 ? 7.408 8.956 -13.224 1.00 94.25 223 LEU A CA 1
ATOM 1738 C C . LEU A 1 223 ? 7.234 10.254 -12.430 1.00 94.25 223 LEU A C 1
ATOM 1740 O O . LEU A 1 223 ? 6.305 10.366 -11.633 1.00 94.25 223 LEU A O 1
ATOM 1744 N N . VAL A 1 224 ? 8.102 11.249 -12.652 1.00 94.69 224 VAL A N 1
ATOM 1745 C CA . VAL A 1 224 ? 7.990 12.573 -12.011 1.00 94.69 224 VAL A CA 1
ATOM 1746 C C . VAL A 1 224 ? 6.675 13.242 -12.406 1.00 94.69 224 VAL A C 1
ATOM 1748 O O . VAL A 1 224 ? 5.972 13.773 -11.546 1.00 94.69 224 VAL A O 1
ATOM 1751 N N . ALA A 1 225 ? 6.332 13.224 -13.696 1.00 93.88 225 ALA A N 1
ATOM 1752 C CA . ALA A 1 225 ? 5.084 13.797 -14.191 1.00 93.88 225 ALA A CA 1
ATOM 1753 C C . ALA A 1 225 ? 3.863 13.086 -13.589 1.00 93.88 225 ALA A C 1
ATOM 1755 O O . ALA A 1 225 ? 2.947 13.751 -13.100 1.00 93.88 225 ALA A O 1
ATOM 1756 N N . HIS A 1 226 ? 3.894 11.752 -13.537 1.00 94.38 226 HIS A N 1
ATOM 1757 C CA . HIS A 1 226 ? 2.858 10.938 -12.912 1.00 94.38 226 HIS A CA 1
ATOM 1758 C C . HIS A 1 226 ? 2.695 11.299 -11.438 1.00 94.38 226 HIS A C 1
ATOM 1760 O O . HIS A 1 226 ? 1.601 11.675 -11.031 1.00 94.38 226 HIS A O 1
ATOM 1766 N N . ALA A 1 227 ? 3.784 11.317 -10.665 1.00 93.19 227 ALA A N 1
ATOM 1767 C CA . ALA A 1 227 ? 3.772 11.682 -9.248 1.00 93.19 227 ALA A CA 1
ATOM 1768 C C . ALA A 1 227 ? 3.192 13.081 -8.985 1.00 93.19 227 ALA A C 1
ATOM 1770 O O . ALA A 1 227 ? 2.471 13.277 -8.008 1.00 93.19 227 ALA A O 1
ATOM 1771 N N . ARG A 1 228 ? 3.472 14.053 -9.863 1.00 91.19 228 ARG A N 1
ATOM 1772 C CA . ARG A 1 228 ? 2.890 15.405 -9.786 1.00 91.19 228 ARG A CA 1
ATOM 1773 C C . ARG A 1 228 ? 1.398 15.425 -10.108 1.00 91.19 228 ARG A C 1
ATOM 1775 O O . ARG A 1 228 ? 0.682 16.250 -9.552 1.00 91.19 228 ARG A O 1
ATOM 1782 N N . SER A 1 229 ? 0.945 14.545 -10.998 1.00 90.75 229 SER A N 1
ATOM 1783 C CA . SER A 1 229 ? -0.465 14.433 -11.382 1.00 90.75 229 SER A CA 1
ATOM 1784 C C . SER A 1 229 ? -1.320 13.670 -10.369 1.00 90.75 229 SER A C 1
ATOM 1786 O O . SER A 1 229 ? -2.542 13.791 -10.408 1.00 90.75 229 SER A O 1
ATOM 1788 N N . LEU A 1 230 ? -0.697 12.903 -9.464 1.00 88.69 230 LEU A N 1
ATOM 1789 C CA . LEU A 1 230 ? -1.416 12.143 -8.449 1.00 88.69 230 LEU A CA 1
ATOM 1790 C C . LEU A 1 230 ? -2.201 13.084 -7.533 1.00 88.69 230 LEU A C 1
ATOM 1792 O O . LEU A 1 230 ? -1.644 13.859 -6.747 1.00 88.69 230 LEU A O 1
ATOM 1796 N N . THR A 1 231 ? -3.516 12.956 -7.610 1.00 77.88 231 THR A N 1
ATOM 1797 C CA . THR A 1 231 ? -4.452 13.464 -6.619 1.00 77.88 231 THR A CA 1
ATOM 1798 C C . THR A 1 231 ? -4.915 12.297 -5.763 1.00 77.88 231 THR A C 1
ATOM 1800 O O . THR A 1 231 ? -5.157 11.195 -6.260 1.00 77.88 231 THR A O 1
ATOM 1803 N N . THR A 1 232 ? -5.005 12.515 -4.453 1.00 70.94 232 THR A N 1
ATOM 1804 C CA . THR A 1 232 ? -5.597 11.520 -3.561 1.00 70.94 232 THR A CA 1
ATOM 1805 C C . THR A 1 232 ? -7.043 11.299 -3.991 1.00 70.94 232 THR A C 1
ATOM 1807 O O . THR A 1 232 ? -7.784 12.263 -4.200 1.00 70.94 232 THR A O 1
ATOM 1810 N N . GLY A 1 233 ? -7.434 10.037 -4.169 1.00 66.62 233 GLY A N 1
ATOM 1811 C CA . GLY A 1 233 ? -8.797 9.706 -4.572 1.00 66.62 233 GLY A CA 1
ATOM 1812 C C . GLY A 1 233 ? -9.800 10.246 -3.555 1.00 66.62 233 GLY A C 1
ATOM 1813 O O . GLY A 1 233 ? -9.570 10.166 -2.348 1.00 66.62 233 GLY A O 1
ATOM 1814 N N . THR A 1 234 ? -10.922 10.803 -4.019 1.00 68.06 234 THR A N 1
ATOM 1815 C CA . THR A 1 234 ? -11.932 11.396 -3.122 1.00 68.06 234 THR A CA 1
ATOM 1816 C C . THR A 1 234 ? -12.485 10.379 -2.125 1.00 68.06 234 THR A C 1
ATOM 1818 O O . THR A 1 234 ? -12.825 10.739 -1.004 1.00 68.06 234 THR A O 1
ATOM 1821 N N . VAL A 1 235 ? -12.555 9.101 -2.520 1.00 67.50 235 VAL A N 1
ATOM 1822 C CA . VAL A 1 235 ? -12.996 8.005 -1.648 1.00 67.50 235 VAL A CA 1
ATOM 1823 C C . VAL A 1 235 ? -11.909 7.679 -0.627 1.00 67.50 235 VAL A C 1
ATOM 1825 O O . VAL A 1 235 ? -12.204 7.608 0.562 1.00 67.50 235 VAL A O 1
ATOM 1828 N N . GLY A 1 236 ? -10.650 7.547 -1.055 1.00 66.75 236 GLY A N 1
ATOM 1829 C CA . GLY A 1 236 ? -9.510 7.375 -0.148 1.00 66.75 236 GLY A CA 1
ATOM 1830 C C . GLY A 1 236 ? -9.405 8.479 0.913 1.00 66.75 236 GLY A C 1
ATOM 1831 O O . GLY A 1 236 ? -9.339 8.169 2.102 1.00 66.75 236 GLY A O 1
ATOM 1832 N N . MET A 1 237 ? -9.479 9.752 0.503 1.00 66.56 237 MET A N 1
ATOM 1833 C CA . MET A 1 237 ? -9.481 10.900 1.426 1.00 66.56 237 MET A CA 1
ATOM 1834 C C . MET A 1 237 ? -10.642 10.834 2.416 1.00 66.56 237 MET A C 1
ATOM 1836 O O . MET A 1 237 ? -10.462 11.060 3.609 1.00 66.56 237 MET A O 1
ATOM 1840 N N . PHE A 1 238 ? -11.835 10.499 1.928 1.00 68.69 238 PHE A N 1
ATOM 1841 C CA . PHE A 1 238 ? -13.018 10.368 2.766 1.00 68.69 238 PHE A CA 1
ATOM 1842 C C . PHE A 1 238 ? -12.864 9.253 3.808 1.00 68.69 238 PHE A C 1
ATOM 1844 O O . PHE A 1 238 ? -13.166 9.465 4.981 1.00 68.69 238 PHE A O 1
ATOM 1851 N N . ARG A 1 239 ? -12.323 8.093 3.416 1.00 71.19 239 ARG A N 1
ATOM 1852 C CA . ARG A 1 239 ? -12.011 6.989 4.339 1.00 71.19 239 ARG A CA 1
ATOM 1853 C C . ARG A 1 239 ? -11.045 7.403 5.433 1.00 71.19 239 ARG A C 1
ATOM 1855 O O . ARG A 1 239 ? -11.279 7.089 6.595 1.00 71.19 239 ARG A O 1
ATOM 1862 N N . GLU A 1 240 ? -9.995 8.127 5.071 1.00 70.81 240 GLU A N 1
ATOM 1863 C CA . GLU A 1 240 ? -9.014 8.636 6.031 1.00 70.81 240 GLU A CA 1
ATOM 1864 C C . GLU A 1 240 ? -9.641 9.648 7.002 1.00 70.81 240 GLU A C 1
ATOM 1866 O O . GLU A 1 240 ? -9.413 9.559 8.208 1.00 70.81 240 GLU A O 1
ATOM 1871 N N . GLN A 1 241 ? -10.488 10.555 6.509 1.00 69.12 241 GLN A N 1
ATOM 1872 C CA . GLN A 1 241 ? -11.176 11.550 7.338 1.00 69.12 241 GLN A CA 1
ATOM 1873 C C . GLN A 1 241 ? -12.200 10.931 8.297 1.00 69.12 241 GLN A C 1
ATOM 1875 O O . GLN A 1 241 ? -12.236 11.307 9.467 1.00 69.12 241 GLN A O 1
ATOM 1880 N N . VAL A 1 242 ? -13.016 9.978 7.834 1.00 71.00 242 VAL A N 1
ATOM 1881 C CA . VAL A 1 242 ? -13.989 9.281 8.695 1.00 71.00 242 VAL A CA 1
ATOM 1882 C C . VAL A 1 242 ? -13.279 8.472 9.774 1.00 71.00 242 VAL A C 1
ATOM 1884 O O . VAL A 1 242 ? -13.712 8.478 10.924 1.00 71.00 242 VAL A O 1
ATOM 1887 N N . GLU A 1 243 ? -12.176 7.799 9.440 1.00 75.56 243 GLU A N 1
ATOM 1888 C CA . GLU A 1 243 ? -11.395 7.070 10.442 1.00 75.56 243 GLU A CA 1
ATOM 1889 C C . GLU A 1 243 ? -10.758 8.000 11.470 1.00 75.56 243 GLU A C 1
ATOM 1891 O O . GLU A 1 243 ? -10.811 7.699 12.662 1.00 75.56 243 GLU A O 1
ATOM 1896 N N . LEU A 1 244 ? -10.206 9.141 11.045 1.00 71.62 244 LEU A N 1
ATOM 1897 C CA . LEU A 1 244 ? -9.691 10.147 11.974 1.00 71.62 244 LEU A CA 1
ATOM 1898 C C . LEU A 1 244 ? -10.797 10.639 12.914 1.00 71.62 244 LEU A C 1
ATOM 1900 O O . LEU A 1 244 ? -10.594 10.695 14.125 1.00 71.62 244 LEU A O 1
ATOM 1904 N N . LEU A 1 245 ? -11.980 10.938 12.376 1.00 71.81 245 LEU A N 1
ATOM 1905 C CA . LEU A 1 245 ? -13.125 11.363 13.175 1.00 71.81 245 LEU A CA 1
ATOM 1906 C C . LEU A 1 245 ? -13.540 10.310 14.186 1.00 71.81 245 LEU A C 1
ATOM 1908 O O . LEU A 1 245 ? -13.739 10.630 15.354 1.00 71.81 245 LEU A O 1
ATOM 1912 N N . ARG A 1 246 ? -13.617 9.051 13.759 1.00 81.50 246 ARG A N 1
ATOM 1913 C CA . ARG A 1 246 ? -13.941 7.949 14.654 1.00 81.50 246 ARG A CA 1
ATOM 1914 C C . ARG A 1 246 ? -12.920 7.832 15.790 1.00 81.50 246 ARG A C 1
ATOM 1916 O O . ARG A 1 246 ? -13.322 7.658 16.936 1.00 81.50 246 ARG A O 1
ATOM 1923 N N . ILE A 1 247 ? -11.622 7.941 15.494 1.00 77.12 247 ILE A N 1
ATOM 1924 C CA . ILE A 1 247 ? -10.561 7.898 16.515 1.00 77.12 247 ILE A CA 1
ATOM 1925 C C . ILE A 1 247 ? -10.741 9.028 17.528 1.00 77.12 247 ILE A C 1
ATOM 1927 O O . ILE A 1 247 ? -10.714 8.772 18.728 1.00 77.12 247 ILE A O 1
ATOM 1931 N N . LEU A 1 248 ? -10.975 10.254 17.061 1.00 76.38 248 LEU A N 1
ATOM 1932 C CA . LEU A 1 248 ? -11.175 11.401 17.947 1.00 76.38 248 LEU A CA 1
ATOM 1933 C C . LEU A 1 248 ? -12.458 11.265 18.781 1.00 76.38 248 LEU A C 1
ATOM 1935 O O . LEU A 1 248 ? -12.463 11.593 19.962 1.00 76.38 248 LEU A O 1
ATOM 1939 N N . MET A 1 249 ? -13.535 10.727 18.204 1.00 78.81 249 MET A N 1
ATOM 1940 C CA . MET A 1 249 ? -14.759 10.415 18.948 1.00 78.81 249 MET A CA 1
ATOM 1941 C C . MET A 1 249 ? -14.531 9.339 20.015 1.00 78.81 249 MET A C 1
ATOM 1943 O O . MET A 1 249 ? -15.081 9.452 21.108 1.00 78.81 249 MET A O 1
ATOM 1947 N N . GLN A 1 250 ? -13.717 8.316 19.729 1.00 84.12 250 GLN A N 1
ATOM 1948 C CA . GLN A 1 250 ? -13.306 7.334 20.736 1.00 84.12 250 GLN A CA 1
ATOM 1949 C C . GLN A 1 250 ? -12.528 8.001 21.871 1.00 84.12 250 GLN A C 1
ATOM 1951 O O . GLN A 1 250 ? -12.782 7.684 23.024 1.00 84.12 250 GLN A O 1
ATOM 1956 N N . GLU A 1 251 ? -11.620 8.926 21.560 1.00 82.38 251 GLU A N 1
ATOM 1957 C CA . GLU A 1 251 ? -10.818 9.632 22.566 1.00 82.38 251 GLU A CA 1
ATOM 1958 C C . GLU A 1 251 ? -11.681 10.527 23.471 1.00 82.38 251 GLU A C 1
ATOM 1960 O O . GLU A 1 251 ? -11.461 10.593 24.682 1.00 82.38 251 GLU A O 1
ATOM 1965 N N . LEU A 1 252 ? -12.710 11.171 22.905 1.00 83.06 252 LEU A N 1
ATOM 1966 C CA . LEU A 1 252 ? -13.715 11.902 23.681 1.00 83.06 252 LEU A CA 1
ATOM 1967 C C . LEU A 1 252 ? -14.465 10.971 24.640 1.00 83.06 252 LEU A C 1
ATOM 1969 O O . LEU A 1 252 ? -14.551 11.277 25.828 1.00 83.06 252 LEU A O 1
ATOM 1973 N N . GLU A 1 253 ? -14.950 9.824 24.158 1.00 84.19 253 GLU A N 1
ATOM 1974 C CA . GLU A 1 253 ? -15.639 8.838 25.003 1.00 84.19 253 GLU A CA 1
ATOM 1975 C C . GLU A 1 253 ? -14.718 8.271 26.093 1.00 84.19 253 GLU A C 1
ATOM 1977 O O . GLU A 1 253 ? -15.122 8.201 27.254 1.00 84.19 253 GLU A O 1
ATOM 1982 N N . ASP A 1 254 ? -13.469 7.934 25.756 1.00 83.75 254 ASP A N 1
ATOM 1983 C CA . ASP A 1 254 ? -12.459 7.460 26.711 1.00 83.75 254 ASP A CA 1
ATOM 1984 C C . ASP A 1 254 ? -12.154 8.545 27.774 1.00 83.75 254 ASP A C 1
ATOM 1986 O O . ASP A 1 254 ? -11.897 8.233 28.939 1.00 83.75 254 ASP A O 1
ATOM 1990 N N . SER A 1 255 ? -12.284 9.826 27.407 1.00 83.44 255 SER A N 1
ATOM 1991 C CA . SER A 1 255 ? -12.196 10.993 28.302 1.00 83.44 255 SER A CA 1
ATOM 1992 C C . SER A 1 255 ? -13.514 11.342 29.012 1.00 83.44 255 SER A C 1
ATOM 1994 O O . SER A 1 255 ? -13.592 12.359 29.703 1.00 83.44 255 SER A O 1
ATOM 1996 N N . SER A 1 256 ? -14.559 10.520 28.864 1.00 86.31 256 SER A N 1
ATOM 1997 C CA . SER A 1 256 ? -15.913 10.759 29.395 1.00 86.31 256 SER A CA 1
ATOM 1998 C C . SER A 1 256 ? -16.576 12.056 28.899 1.00 86.31 256 SER A C 1
ATOM 2000 O O . SER A 1 256 ? -17.469 12.597 29.555 1.00 86.31 256 SER A O 1
ATOM 2002 N N . ILE A 1 257 ? -16.167 12.557 27.732 1.00 83.38 257 ILE A N 1
ATOM 2003 C CA . ILE A 1 257 ? -16.762 13.710 27.053 1.00 83.38 257 ILE A CA 1
ATOM 2004 C C . ILE A 1 257 ? -17.759 13.186 26.020 1.00 83.38 257 ILE A C 1
ATOM 2006 O O . ILE A 1 257 ? -17.389 12.517 25.059 1.00 83.38 257 ILE A O 1
ATOM 2010 N N . ARG A 1 258 ? -19.042 13.508 26.205 1.00 82.88 258 ARG A N 1
ATOM 2011 C CA . ARG A 1 258 ? -20.129 13.068 25.318 1.00 82.88 258 ARG A CA 1
ATOM 2012 C C . ARG A 1 258 ? -20.838 14.263 24.691 1.00 82.88 258 ARG A C 1
ATOM 2014 O O . ARG A 1 258 ? -21.744 14.822 25.313 1.00 82.88 258 ARG A O 1
ATOM 2021 N N . PRO A 1 259 ? -20.444 14.666 23.472 1.00 69.19 259 PRO A N 1
ATOM 2022 C CA . PRO A 1 259 ? -21.119 15.736 22.757 1.00 69.19 259 PRO A CA 1
ATOM 2023 C C . PRO A 1 259 ? -22.584 15.396 22.482 1.00 69.19 259 PRO A C 1
ATOM 2025 O O . PRO A 1 259 ? -22.913 14.277 22.090 1.00 69.19 259 PRO A O 1
ATOM 2028 N N . VAL A 1 260 ? -23.462 16.378 22.683 1.00 71.94 260 VAL A N 1
ATOM 2029 C CA . VAL A 1 260 ? -24.920 16.214 22.545 1.00 71.94 260 VAL A CA 1
ATOM 2030 C C . VAL A 1 260 ? -25.458 16.646 21.178 1.00 71.94 260 VAL A C 1
ATOM 2032 O O . VAL A 1 260 ? -26.611 16.361 20.870 1.00 71.94 260 VAL A O 1
ATOM 2035 N N . ASP A 1 261 ? -24.646 17.329 20.367 1.00 62.28 261 ASP A N 1
ATOM 2036 C CA . ASP A 1 261 ? -24.980 17.778 19.012 1.00 62.28 261 ASP A CA 1
ATOM 2037 C C . ASP A 1 261 ? -23.712 18.063 18.173 1.00 62.28 261 ASP A C 1
ATOM 2039 O O . ASP A 1 261 ? -22.584 17.934 18.661 1.00 62.28 261 ASP A O 1
ATOM 2043 N N . SER A 1 262 ? -23.885 18.461 16.904 1.00 59.25 262 SER A N 1
ATOM 2044 C CA . SER A 1 262 ? -22.784 18.796 15.983 1.00 59.25 262 SER A CA 1
ATOM 2045 C C . SER A 1 262 ? -21.914 19.954 16.432 1.00 59.25 262 SER A C 1
ATOM 2047 O O . SER A 1 262 ? -20.711 19.932 16.175 1.00 59.25 262 SER A O 1
ATOM 2049 N N . ASN A 1 263 ? -22.498 20.980 17.044 1.00 62.50 263 ASN A N 1
ATOM 2050 C CA . ASN A 1 263 ? -21.755 22.167 17.444 1.00 62.50 263 ASN A CA 1
ATOM 2051 C C . ASN A 1 263 ? -20.883 21.849 18.656 1.00 62.50 263 ASN A C 1
ATOM 2053 O O . ASN A 1 263 ? -19.713 22.226 18.676 1.00 62.50 263 ASN A O 1
ATOM 2057 N N . ALA A 1 264 ? -21.429 21.104 19.618 1.00 68.56 264 ALA A N 1
ATOM 2058 C CA . ALA A 1 264 ? -20.691 20.576 20.754 1.00 68.56 264 ALA A CA 1
ATOM 2059 C C . ALA A 1 264 ? -19.582 19.623 20.290 1.00 68.56 264 ALA A C 1
ATOM 2061 O O . ALA A 1 264 ? -18.443 19.771 20.717 1.00 68.56 264 ALA A O 1
ATOM 2062 N N . LEU A 1 265 ? -19.877 18.699 19.366 1.00 68.75 265 LEU A N 1
ATOM 2063 C CA . LEU A 1 265 ? -18.871 17.772 18.839 1.00 68.75 265 LEU A CA 1
ATOM 2064 C C . LEU A 1 265 ? -17.739 18.539 18.157 1.00 68.75 265 LEU A C 1
ATOM 2066 O O . LEU A 1 265 ? -16.574 18.290 18.441 1.00 68.75 265 LEU A O 1
ATOM 2070 N N . LYS A 1 266 ? -18.072 19.506 17.300 1.00 66.31 266 LYS A N 1
ATOM 2071 C CA . LYS A 1 266 ? -17.078 20.345 16.628 1.00 66.31 266 LYS A CA 1
ATOM 2072 C C . LYS A 1 266 ? -16.211 21.112 17.626 1.00 66.31 266 LYS A C 1
ATOM 2074 O O . LYS A 1 266 ? -14.996 21.105 17.479 1.00 66.31 266 LYS A O 1
ATOM 2079 N N . LEU A 1 267 ? -16.818 21.735 18.636 1.00 72.62 267 LEU A N 1
ATOM 2080 C CA . LEU A 1 267 ? -16.090 22.480 19.661 1.00 72.62 267 LEU A CA 1
ATOM 2081 C C . LEU A 1 267 ? -15.100 21.582 20.414 1.00 72.62 267 LEU A C 1
ATOM 2083 O O . LEU A 1 267 ? -13.942 21.956 20.573 1.00 72.62 267 LEU A O 1
ATOM 2087 N N . GLU A 1 268 ? -15.537 20.400 20.847 1.00 78.31 268 GLU A N 1
ATOM 2088 C CA . GLU A 1 268 ? -14.682 19.454 21.573 1.00 78.31 268 GLU A CA 1
ATOM 2089 C C . GLU A 1 268 ? -13.554 18.904 20.692 1.00 78.31 268 GLU A C 1
ATOM 2091 O O . GLU A 1 268 ? -12.416 18.784 21.144 1.00 78.31 268 GLU A O 1
ATOM 2096 N N . LEU A 1 269 ? -13.827 18.639 19.412 1.00 69.56 269 LEU A N 1
ATOM 2097 C CA . LEU A 1 269 ? -12.800 18.242 18.447 1.00 69.56 269 LEU A CA 1
ATOM 2098 C C . LEU A 1 269 ? -11.789 19.366 18.188 1.00 69.56 269 LEU A C 1
ATOM 2100 O O . LEU A 1 269 ? -10.591 19.096 18.145 1.00 69.56 269 LEU A O 1
ATOM 2104 N N . ASP A 1 270 ? -12.240 20.616 18.061 1.00 67.50 270 ASP A N 1
ATOM 2105 C CA . ASP A 1 270 ? -11.361 21.780 17.903 1.00 67.50 270 ASP A CA 1
ATOM 2106 C C . ASP A 1 270 ? -10.485 21.975 19.159 1.00 67.50 270 ASP A C 1
ATOM 2108 O O . ASP A 1 270 ? -9.296 22.288 19.058 1.00 67.50 270 ASP A O 1
ATOM 2112 N N . LEU A 1 271 ? -11.037 21.746 20.356 1.00 69.94 271 LEU A N 1
ATOM 2113 C CA . LEU A 1 271 ? -10.295 21.789 21.621 1.00 69.94 271 LEU A CA 1
ATOM 2114 C C . LEU A 1 271 ? -9.273 20.650 21.740 1.00 69.94 271 LEU A C 1
ATOM 2116 O O . LEU A 1 271 ? -8.135 20.904 22.144 1.00 69.94 271 LEU A O 1
ATOM 2120 N N . LEU A 1 272 ? -9.641 19.420 21.371 1.00 69.00 272 LEU A N 1
ATOM 2121 C CA . LEU A 1 272 ? -8.722 18.278 21.320 1.00 69.00 272 LEU A CA 1
ATOM 2122 C C . LEU A 1 272 ? -7.589 18.512 20.320 1.00 69.00 272 LEU A C 1
ATOM 2124 O O . LEU A 1 272 ? -6.422 18.337 20.669 1.00 69.00 272 LEU A O 1
ATOM 2128 N N . ALA A 1 273 ? -7.913 18.974 19.111 1.00 59.25 273 ALA A N 1
ATOM 2129 C CA . ALA A 1 273 ? -6.925 19.275 18.082 1.00 59.25 273 ALA A CA 1
ATOM 2130 C C . ALA A 1 273 ? -5.926 20.340 18.561 1.00 59.25 273 ALA A C 1
ATOM 2132 O O . ALA A 1 273 ? -4.723 20.197 18.355 1.00 59.25 273 ALA A O 1
ATOM 2133 N N . ASN A 1 274 ? -6.393 21.376 19.265 1.00 53.94 274 ASN A N 1
ATOM 2134 C CA . ASN A 1 274 ? -5.513 22.390 19.850 1.00 53.94 274 ASN A CA 1
ATOM 2135 C C . ASN A 1 274 ? -4.599 21.827 20.957 1.00 53.94 274 ASN A C 1
ATOM 2137 O O . ASN A 1 274 ? -3.442 22.237 21.040 1.00 53.94 274 ASN A O 1
ATOM 2141 N N . ARG A 1 275 ? -5.071 20.865 21.766 1.00 51.62 275 ARG A N 1
ATOM 2142 C CA . ARG A 1 275 ? -4.256 20.188 22.796 1.00 51.62 275 ARG A CA 1
ATOM 2143 C C . ARG A 1 275 ? -3.186 19.272 22.195 1.00 51.62 275 ARG A C 1
ATOM 2145 O O . ARG A 1 275 ? -2.060 19.248 22.687 1.00 51.62 275 ARG A O 1
ATOM 2152 N N . GLU A 1 276 ? -3.497 18.549 21.122 1.00 41.88 276 GLU A N 1
ATOM 2153 C CA . GLU A 1 276 ? -2.515 17.687 20.447 1.00 41.88 276 GLU A CA 1
ATOM 2154 C C . GLU A 1 276 ? -1.475 18.480 19.637 1.00 41.88 276 GLU A C 1
ATOM 2156 O O . GLU A 1 276 ? -0.318 18.062 19.555 1.00 41.88 276 GLU A O 1
ATOM 2161 N N . ILE A 1 277 ? -1.830 19.661 19.109 1.00 34.34 277 ILE A N 1
ATOM 2162 C CA . ILE A 1 277 ? -0.884 20.572 18.435 1.00 34.34 277 ILE A CA 1
ATOM 2163 C C . ILE A 1 277 ? 0.194 21.101 19.405 1.00 34.34 277 ILE A C 1
ATOM 2165 O O . ILE A 1 277 ? 1.326 21.339 18.973 1.00 34.34 277 ILE A O 1
ATOM 2169 N N . GLU A 1 278 ? -0.109 21.250 20.700 1.00 27.62 278 GLU A N 1
ATOM 2170 C CA . GLU A 1 278 ? 0.880 21.629 21.726 1.00 27.62 278 GLU A CA 1
ATOM 2171 C C . GLU A 1 278 ? 1.774 20.458 22.175 1.00 27.62 278 GLU A C 1
ATOM 2173 O O . GLU A 1 278 ? 2.940 20.677 22.505 1.00 27.62 278 GLU A O 1
ATOM 2178 N N . LEU A 1 279 ? 1.275 19.215 22.147 1.00 24.72 279 LEU A N 1
ATOM 2179 C CA . LEU A 1 279 ? 2.011 18.021 22.598 1.00 24.72 279 LEU A CA 1
ATOM 2180 C C . LEU A 1 279 ? 2.848 17.353 21.495 1.00 24.72 279 LEU A C 1
ATOM 2182 O O . LEU A 1 279 ? 3.894 16.766 21.782 1.00 24.72 279 LEU A O 1
ATOM 2186 N N . HIS A 1 280 ? 2.441 17.473 20.230 1.00 26.14 280 HIS A N 1
ATOM 2187 C CA . HIS A 1 280 ? 3.105 16.834 19.098 1.00 26.14 280 HIS A CA 1
ATOM 2188 C C . HIS A 1 280 ? 3.325 17.824 17.952 1.00 26.14 280 HIS A C 1
ATOM 2190 O O . HIS A 1 280 ? 2.668 17.779 16.912 1.00 26.14 280 HIS A O 1
ATOM 2196 N N . ALA A 1 281 ? 4.336 18.685 18.101 1.00 23.11 281 ALA A N 1
ATOM 2197 C CA . ALA A 1 281 ? 4.929 19.443 16.999 1.00 23.11 281 ALA A CA 1
ATOM 2198 C C . ALA A 1 281 ? 5.682 18.509 16.021 1.00 23.11 281 ALA A C 1
ATOM 2200 O O . ALA A 1 281 ? 6.891 18.617 15.832 1.00 23.11 281 ALA A O 1
ATOM 2201 N N . SER A 1 282 ? 4.966 17.568 15.404 1.00 23.84 282 SER A N 1
ATOM 2202 C CA . SER A 1 282 ? 5.428 16.762 14.277 1.00 23.84 282 SER A CA 1
ATOM 2203 C C . SER A 1 282 ? 4.873 17.377 12.983 1.00 23.84 282 SER A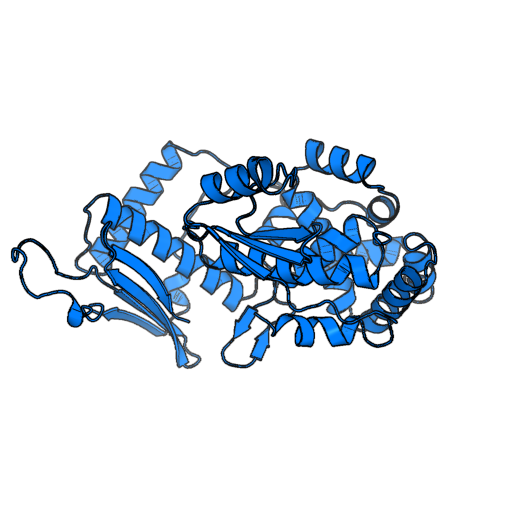 C 1
ATOM 2205 O O . SER A 1 282 ? 3.718 17.815 12.963 1.00 23.84 282 SER A O 1
ATOM 2207 N N . PRO A 1 283 ? 5.649 17.456 11.887 1.00 23.91 283 PRO A N 1
ATOM 2208 C CA . PRO A 1 283 ? 5.280 18.204 10.678 1.00 23.91 283 PRO A CA 1
ATOM 2209 C C . PRO A 1 283 ? 4.033 17.692 9.926 1.00 23.91 283 PRO A C 1
ATOM 2211 O O . PRO A 1 283 ? 3.630 18.321 8.953 1.00 23.91 283 PRO A O 1
ATOM 2214 N N . PHE A 1 284 ? 3.398 16.606 10.378 1.00 26.16 284 PHE A N 1
ATOM 2215 C CA . PHE A 1 284 ? 2.266 15.947 9.714 1.00 26.16 284 PHE A CA 1
ATOM 2216 C C . PHE A 1 284 ? 0.876 16.309 10.276 1.00 26.16 284 PHE A C 1
ATOM 2218 O O . PHE A 1 284 ? -0.124 15.928 9.680 1.00 26.16 284 PHE A O 1
ATOM 2225 N N . MET A 1 285 ? 0.787 17.062 11.382 1.00 25.38 285 MET A N 1
ATOM 2226 C CA . MET A 1 285 ? -0.494 17.421 12.032 1.00 25.38 285 MET A CA 1
ATOM 2227 C C . MET A 1 285 ? -0.770 18.932 12.100 1.00 25.38 285 MET A C 1
ATOM 2229 O O . MET A 1 285 ? -1.551 19.407 12.921 1.00 25.38 285 MET A O 1
ATOM 2233 N N . ARG A 1 286 ? -0.155 19.745 11.233 1.00 22.39 286 ARG A N 1
ATOM 2234 C CA . ARG A 1 286 ? -0.488 21.178 11.159 1.00 22.39 286 ARG A CA 1
ATOM 2235 C C . ARG A 1 286 ? -1.641 21.406 10.187 1.00 22.39 286 ARG A C 1
ATOM 2237 O O . ARG A 1 286 ? -1.415 21.595 8.997 1.00 22.39 286 ARG A O 1
ATOM 2244 N N . ARG A 1 287 ? -2.850 21.457 10.763 1.00 27.69 287 ARG A N 1
ATOM 2245 C CA . ARG A 1 287 ? -4.199 21.560 10.167 1.00 27.69 287 ARG A CA 1
ATOM 2246 C C . ARG A 1 287 ? -4.879 20.211 9.951 1.00 27.69 287 ARG A C 1
ATOM 2248 O O . ARG A 1 287 ? -4.991 19.737 8.826 1.00 27.69 287 ARG A O 1
ATOM 2255 N N . VAL A 1 288 ? -5.522 19.702 11.000 1.00 31.22 288 VAL A N 1
ATOM 2256 C CA . VAL A 1 288 ? -6.830 19.069 10.795 1.00 31.22 288 VAL A CA 1
ATOM 2257 C C . VAL A 1 288 ? -7.800 20.200 10.448 1.00 31.22 288 VAL A C 1
ATOM 2259 O O . VAL A 1 288 ? -8.477 20.761 11.301 1.00 31.22 288 VAL A O 1
ATOM 2262 N N . ALA A 1 289 ? -7.803 20.623 9.187 1.00 28.89 289 ALA A N 1
ATOM 2263 C CA . ALA A 1 289 ? -8.947 21.345 8.671 1.00 28.89 289 ALA A CA 1
ATOM 2264 C C . ALA A 1 289 ? -10.002 20.271 8.387 1.00 28.89 289 ALA A C 1
ATOM 2266 O O . ALA A 1 289 ? -9.881 19.538 7.407 1.00 28.89 289 ALA A O 1
ATOM 2267 N N . TYR A 1 290 ? -11.015 20.142 9.248 1.00 34.72 290 TYR A N 1
ATOM 2268 C CA . TYR A 1 290 ? -12.259 19.460 8.880 1.00 34.72 290 TYR A CA 1
ATOM 2269 C C . TYR A 1 290 ? -12.960 20.296 7.797 1.00 34.72 290 TYR A C 1
ATOM 2271 O O . TYR A 1 290 ? -13.950 20.976 8.046 1.00 34.72 290 TYR A O 1
ATOM 2279 N N . THR A 1 291 ? -12.421 20.288 6.578 1.00 32.09 291 THR A N 1
ATOM 2280 C CA . THR A 1 291 ? -13.074 20.832 5.375 1.00 32.09 291 THR A CA 1
ATOM 2281 C C . THR A 1 291 ? -14.057 19.831 4.767 1.00 32.09 291 THR A C 1
ATOM 2283 O O . THR A 1 291 ? -14.788 20.166 3.842 1.00 32.09 291 THR A O 1
ATOM 2286 N N . GLY A 1 292 ? -14.125 18.606 5.304 1.00 34.88 292 GLY A N 1
ATOM 2287 C CA . GLY A 1 292 ? -14.945 17.515 4.774 1.00 34.88 292 GLY A CA 1
ATOM 2288 C C . GLY A 1 292 ? -16.458 17.751 4.802 1.00 34.88 292 GLY A C 1
ATOM 2289 O O . GLY A 1 292 ? -17.172 17.061 4.089 1.00 34.88 292 GLY A O 1
ATOM 2290 N N . VAL A 1 293 ? -16.970 18.731 5.557 1.00 36.97 293 VAL A N 1
ATOM 2291 C CA . VAL A 1 293 ? -18.421 19.008 5.609 1.00 36.97 293 VAL A CA 1
ATOM 2292 C C . VAL A 1 293 ? -18.961 19.523 4.263 1.00 36.97 293 VAL A C 1
ATOM 2294 O O . VAL A 1 293 ? -20.146 19.377 3.996 1.00 36.97 293 VAL A O 1
ATOM 2297 N N . GLU A 1 294 ? -18.109 20.045 3.375 1.00 38.56 294 GLU A N 1
ATOM 2298 C CA . GLU A 1 294 ? -18.526 20.554 2.056 1.00 38.56 294 GLU A CA 1
ATOM 2299 C C . GLU A 1 294 ? -18.749 19.452 0.996 1.00 38.56 294 GLU A C 1
ATOM 2301 O O . GLU A 1 294 ? -19.284 19.736 -0.072 1.00 38.56 294 GLU A O 1
ATOM 2306 N N . PHE A 1 295 ? -18.374 18.194 1.272 1.00 36.91 295 PHE A N 1
ATOM 2307 C CA . PHE A 1 295 ? -18.539 17.063 0.339 1.00 36.91 295 PHE A CA 1
ATOM 2308 C C . PHE A 1 295 ? -19.792 16.206 0.592 1.00 36.91 295 PHE A C 1
ATOM 2310 O O . PHE A 1 295 ? -20.003 15.213 -0.113 1.00 36.91 295 PHE A O 1
ATOM 2317 N N . PHE A 1 296 ? -20.620 16.566 1.577 1.00 40.88 296 PHE A N 1
ATOM 2318 C CA . PHE A 1 296 ? -21.863 15.863 1.904 1.00 40.88 296 PHE A CA 1
ATOM 2319 C C . PHE A 1 296 ? -23.065 16.768 1.666 1.00 40.88 296 PHE A C 1
ATOM 2321 O O . PHE A 1 296 ? -23.049 17.929 2.063 1.00 40.88 296 PHE A O 1
ATOM 2328 N N . ASP A 1 297 ? -24.138 16.202 1.111 1.00 34.75 297 ASP A N 1
ATOM 2329 C CA . ASP A 1 297 ? -25.442 16.877 1.106 1.00 34.75 297 ASP A CA 1
ATOM 2330 C C . ASP A 1 297 ? -25.998 16.988 2.536 1.00 34.75 297 ASP A C 1
ATOM 2332 O O . ASP A 1 297 ? -26.719 17.931 2.862 1.00 34.75 297 ASP A O 1
ATOM 2336 N N . SER A 1 298 ? -25.645 16.037 3.415 1.00 42.47 298 SER A N 1
ATOM 2337 C CA . SER A 1 298 ? -26.044 16.057 4.822 1.00 42.47 298 SER A CA 1
ATOM 2338 C C . SER A 1 298 ? -25.168 15.162 5.706 1.00 42.47 298 SER A C 1
ATOM 2340 O O . SER A 1 298 ? -24.862 14.023 5.348 1.00 42.47 298 SER A O 1
ATOM 2342 N N . CYS A 1 299 ? -24.835 15.657 6.899 1.00 45.38 299 CYS A N 1
ATOM 2343 C CA . CYS A 1 299 ? -24.394 14.853 8.038 1.00 45.38 299 CYS A CA 1
ATOM 2344 C C . CYS A 1 299 ? -25.551 14.801 9.042 1.00 45.38 299 CYS A C 1
ATOM 2346 O O . CYS A 1 299 ? -26.127 15.842 9.368 1.00 45.38 299 CYS A O 1
ATOM 2348 N N . SER A 1 300 ? -25.913 13.607 9.503 1.00 44.75 300 SER A N 1
ATOM 2349 C CA . SER A 1 300 ? -26.997 13.416 10.470 1.00 44.75 300 SER A CA 1
ATOM 2350 C C . SER A 1 300 ? -26.532 12.572 11.647 1.00 44.75 300 SER A C 1
ATOM 2352 O O . SER A 1 300 ? -25.663 11.712 11.511 1.00 44.75 300 SER A O 1
ATOM 2354 N N . PHE A 1 301 ? -27.103 12.849 12.814 1.00 50.53 301 PHE A N 1
ATOM 2355 C CA . PHE A 1 301 ? -26.816 12.116 14.037 1.00 50.53 301 PHE A CA 1
ATOM 2356 C C . PHE A 1 301 ? -27.863 11.043 14.247 1.00 50.53 301 PHE A C 1
ATOM 2358 O O . PHE A 1 301 ? -29.054 11.260 14.009 1.00 50.53 301 PHE A O 1
ATOM 2365 N N . HIS A 1 302 ? -27.421 9.909 14.768 1.00 51.12 302 HIS A N 1
ATOM 2366 C CA . HIS A 1 302 ? -28.312 8.850 15.198 1.00 51.12 302 HIS A CA 1
ATOM 2367 C C . HIS A 1 302 ? -27.868 8.306 16.547 1.00 51.12 302 HIS A C 1
ATOM 2369 O O . HIS A 1 302 ? -26.687 8.287 16.895 1.00 51.12 302 HIS A O 1
ATOM 2375 N N . VAL A 1 303 ? -28.841 7.843 17.324 1.00 52.78 303 VAL A N 1
ATOM 2376 C CA . VAL A 1 303 ? -28.541 7.025 18.495 1.00 52.78 303 VAL A CA 1
ATOM 2377 C C . VAL A 1 303 ? -28.192 5.642 17.965 1.00 52.78 303 VAL A C 1
ATOM 2379 O O . VAL A 1 303 ? -28.998 5.036 17.256 1.00 52.78 303 VAL A O 1
ATOM 2382 N N . SER A 1 304 ? -26.982 5.161 18.263 1.00 49.25 304 SER A N 1
ATOM 2383 C CA . SER A 1 304 ? -26.614 3.789 17.911 1.00 49.25 304 SER A CA 1
ATOM 2384 C C . SER A 1 304 ? -27.603 2.833 18.588 1.00 49.25 304 SER A C 1
ATOM 2386 O O . SER A 1 304 ? -27.872 3.009 19.782 1.00 49.25 304 SER A O 1
ATOM 2388 N N . PRO A 1 305 ? -28.185 1.861 17.861 1.00 48.44 305 PRO A N 1
ATOM 2389 C CA . PRO A 1 305 ? -29.090 0.899 18.469 1.00 48.44 305 PRO A CA 1
ATOM 2390 C C . PRO A 1 305 ? -28.361 0.197 19.617 1.00 48.44 305 PRO A C 1
ATOM 2392 O O . PRO A 1 305 ? -27.254 -0.311 19.446 1.00 48.44 305 PRO A O 1
ATOM 2395 N N . THR A 1 306 ? -28.950 0.220 20.812 1.00 49.66 306 THR A N 1
ATOM 2396 C CA . THR A 1 306 ? -28.410 -0.518 21.949 1.00 49.66 306 THR A CA 1
ATOM 239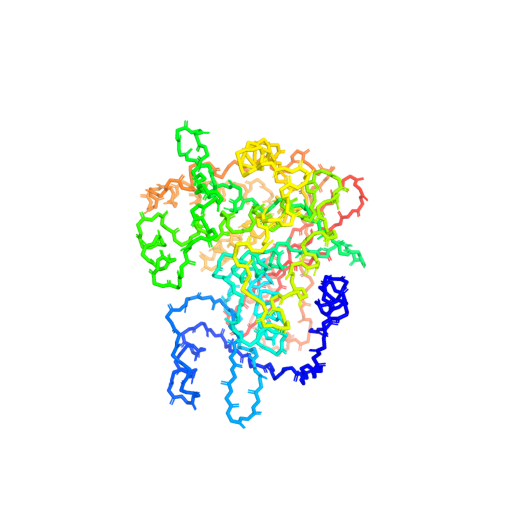7 C C . THR A 1 306 ? -28.549 -2.006 21.660 1.00 49.66 306 THR A C 1
ATOM 2399 O O . THR A 1 306 ? -29.624 -2.472 21.287 1.00 49.66 306 THR A O 1
ATOM 2402 N N . ASP A 1 307 ? -27.459 -2.754 21.822 1.00 46.38 307 ASP A N 1
ATOM 2403 C CA . ASP A 1 307 ? -27.469 -4.211 21.704 1.00 46.38 307 ASP A CA 1
ATOM 2404 C C . ASP A 1 307 ? -28.349 -4.766 22.843 1.00 46.38 307 ASP A C 1
ATOM 2406 O O . ASP A 1 307 ? -27.924 -4.898 23.997 1.00 46.38 307 ASP A O 1
ATOM 2410 N N . HIS A 1 308 ? -29.639 -4.964 22.553 1.00 41.41 308 HIS A N 1
ATOM 2411 C CA . HIS A 1 308 ? -30.687 -5.204 23.551 1.00 41.41 308 HIS A CA 1
ATOM 2412 C C . HIS A 1 308 ? -30.513 -6.520 24.327 1.00 41.41 308 HIS A C 1
ATOM 2414 O O . HIS A 1 308 ? -31.148 -6.703 25.366 1.00 41.41 308 HIS A O 1
ATOM 2420 N N . ASP A 1 309 ? -29.607 -7.398 23.895 1.00 42.09 309 ASP A N 1
ATOM 2421 C CA . ASP A 1 309 ? -29.405 -8.715 24.499 1.00 42.09 309 ASP A CA 1
ATOM 2422 C C . ASP A 1 309 ? -28.540 -8.713 25.774 1.00 42.09 309 ASP A C 1
ATOM 2424 O O . ASP A 1 309 ? -28.499 -9.723 26.480 1.00 42.09 309 ASP A O 1
ATOM 2428 N N . ARG A 1 310 ? -27.895 -7.593 26.147 1.00 43.62 310 ARG A N 1
ATOM 2429 C CA . ARG A 1 310 ? -27.082 -7.510 27.385 1.00 43.62 310 ARG A CA 1
ATOM 2430 C C . ARG A 1 310 ? -27.696 -6.723 28.541 1.00 43.62 310 ARG A C 1
ATOM 2432 O O . ARG A 1 310 ? -27.194 -6.819 29.659 1.00 43.62 310 ARG A O 1
ATOM 2439 N N . VAL A 1 311 ? -28.795 -5.998 28.336 1.00 43.38 311 VAL A N 1
ATOM 2440 C CA . VAL A 1 311 ? -29.388 -5.143 29.383 1.00 43.38 311 VAL A CA 1
ATOM 2441 C C . VAL A 1 311 ? -30.456 -5.904 30.173 1.00 43.38 311 VAL A C 1
ATOM 2443 O O . VAL A 1 311 ? -31.632 -5.551 30.201 1.00 43.38 311 VAL A O 1
ATOM 2446 N N . LYS A 1 312 ? -30.052 -6.985 30.842 1.00 40.12 312 LYS A N 1
ATOM 2447 C CA . LYS A 1 312 ? -30.814 -7.546 31.965 1.00 40.12 312 LYS A CA 1
ATOM 2448 C C . LYS A 1 312 ? -29.934 -7.517 33.207 1.00 40.12 312 LYS A C 1
ATOM 2450 O O . LYS A 1 312 ? -29.273 -8.500 33.514 1.00 40.12 312 LYS A O 1
ATOM 2455 N N . GLY A 1 313 ? -29.960 -6.393 33.927 1.00 43.75 313 GLY A N 1
ATOM 2456 C CA . GLY A 1 313 ? -29.620 -6.402 35.354 1.00 43.75 313 GLY A CA 1
ATOM 2457 C C . GLY A 1 313 ? -28.594 -5.401 35.883 1.00 43.75 313 GLY A C 1
ATOM 2458 O O . GLY A 1 313 ? -28.106 -5.641 36.983 1.00 43.75 313 GLY A O 1
ATOM 2459 N N . THR A 1 314 ? -28.274 -4.296 35.205 1.00 39.62 314 THR A N 1
ATOM 2460 C CA . THR A 1 314 ? -27.395 -3.265 35.791 1.00 39.62 314 THR A CA 1
ATOM 2461 C C . THR A 1 314 ? -27.943 -1.843 35.683 1.00 39.62 314 THR A C 1
ATOM 2463 O O . THR A 1 314 ? -28.669 -1.498 34.757 1.00 39.62 314 THR A O 1
ATOM 2466 N N . ASP A 1 315 ? -27.600 -1.091 36.732 1.00 37.25 315 ASP A N 1
ATOM 2467 C CA . ASP A 1 315 ? -27.863 0.305 37.089 1.00 37.25 315 ASP A CA 1
ATOM 2468 C C . ASP A 1 315 ? -28.131 1.266 35.901 1.00 37.25 315 ASP A C 1
ATOM 2470 O O . ASP A 1 315 ? -27.320 1.310 34.976 1.00 37.25 315 ASP A O 1
ATOM 2474 N N . PRO A 1 316 ? -29.213 2.078 35.913 1.00 40.81 316 PRO A N 1
ATOM 2475 C CA . PRO A 1 316 ? -29.542 3.054 34.857 1.00 40.81 316 PRO A CA 1
ATOM 2476 C C . PRO A 1 316 ? -28.505 4.173 34.649 1.00 40.81 316 PRO A C 1
ATOM 2478 O O . PRO A 1 316 ? -28.651 4.979 33.731 1.00 40.81 316 PRO A O 1
ATOM 2481 N N . SER A 1 317 ? -27.467 4.243 35.489 1.00 38.91 317 SER A N 1
ATOM 2482 C CA . SER A 1 317 ? -26.281 5.081 35.270 1.00 38.91 317 SER A CA 1
ATOM 2483 C C . SER A 1 317 ? -25.369 4.542 34.150 1.00 38.91 317 SER A C 1
ATOM 2485 O O . SER A 1 317 ? -24.538 5.274 33.611 1.00 38.91 317 SER A O 1
ATOM 2487 N N . VAL A 1 318 ? -25.567 3.281 33.750 1.00 47.50 318 VAL A N 1
ATOM 2488 C CA . VAL A 1 318 ? -24.997 2.646 32.561 1.00 47.50 318 VAL A CA 1
ATOM 2489 C C . VAL A 1 318 ? -26.057 2.680 31.443 1.00 47.50 318 VAL A C 1
ATOM 2491 O O . VAL A 1 318 ? -27.242 2.477 31.680 1.00 47.50 318 VAL A O 1
ATOM 2494 N N . VAL A 1 319 ? -25.615 2.826 30.191 1.00 52.75 319 VAL A N 1
ATOM 2495 C CA . VAL A 1 319 ? -26.358 2.483 28.957 1.00 52.75 319 VAL A CA 1
ATOM 2496 C C . VAL A 1 319 ? -27.225 3.577 28.287 1.00 52.75 319 VAL A C 1
ATOM 2498 O O . VAL A 1 319 ? -28.313 3.293 27.793 1.00 52.75 319 VAL A O 1
ATOM 2501 N N . SER A 1 320 ? -26.720 4.803 28.103 1.00 62.44 320 SER A N 1
ATOM 2502 C CA . SER A 1 320 ? -26.985 5.493 26.823 1.00 62.44 320 SER A CA 1
ATOM 2503 C C . SER A 1 320 ? -25.786 5.281 25.901 1.00 62.44 320 SER A C 1
ATOM 2505 O O . SER A 1 320 ? -24.640 5.496 26.307 1.00 62.44 320 SER A O 1
ATOM 2507 N N . ALA A 1 321 ? -26.042 4.761 24.697 1.00 63.62 321 ALA A N 1
ATOM 2508 C CA . ALA A 1 321 ? -25.008 4.606 23.682 1.00 63.62 321 ALA A CA 1
ATOM 2509 C C . ALA A 1 321 ? -24.473 5.994 23.292 1.00 63.62 321 ALA A C 1
ATOM 2511 O O . ALA A 1 321 ? -25.276 6.933 23.201 1.00 63.62 321 ALA A O 1
ATOM 2512 N N . PRO A 1 322 ? -23.158 6.150 23.057 1.00 73.31 322 PRO A N 1
ATOM 2513 C CA . PRO A 1 322 ? -22.638 7.395 22.524 1.00 73.31 322 PRO A CA 1
ATOM 2514 C C . PRO A 1 322 ? -23.262 7.696 21.156 1.00 73.31 322 PRO A C 1
ATOM 2516 O O . PRO A 1 322 ? -23.799 6.821 20.464 1.00 73.31 322 PRO A O 1
ATOM 2519 N N . MET A 1 323 ? -23.221 8.967 20.776 1.00 71.25 323 MET A N 1
ATOM 2520 C CA . MET A 1 323 ? -23.845 9.433 19.546 1.00 71.25 323 MET A CA 1
ATOM 2521 C C . MET A 1 323 ? -23.105 8.888 18.320 1.00 71.25 323 MET A C 1
ATOM 2523 O O . MET A 1 323 ? -21.881 9.007 18.219 1.00 71.25 323 MET A O 1
ATOM 2527 N N . GLY A 1 324 ? -23.850 8.281 17.396 1.00 72.00 324 GLY A N 1
ATOM 2528 C CA . GLY A 1 324 ? -23.342 7.857 16.097 1.00 72.00 324 GLY A CA 1
ATOM 2529 C C . GLY A 1 324 ? -23.413 8.982 15.066 1.00 72.00 324 GLY A C 1
ATOM 2530 O O . GLY A 1 324 ? -24.137 9.967 15.241 1.00 72.00 324 GLY A O 1
ATOM 2531 N N . LEU A 1 325 ? -22.663 8.821 13.978 1.00 70.00 325 LEU A N 1
ATOM 2532 C CA . LEU A 1 325 ? -22.677 9.737 12.837 1.00 70.00 325 LEU A CA 1
ATOM 2533 C C . LEU A 1 325 ? -23.046 8.998 11.566 1.00 70.00 325 LEU A C 1
ATOM 2535 O O . LEU A 1 325 ? -22.504 7.927 11.313 1.00 70.00 325 LEU A O 1
ATOM 2539 N N . LEU A 1 326 ? -23.900 9.597 10.745 1.00 69.81 326 LEU A N 1
ATOM 2540 C CA . LEU A 1 326 ? -24.213 9.136 9.402 1.00 69.81 326 LEU A CA 1
ATOM 2541 C C . LEU A 1 326 ? -23.864 10.225 8.385 1.00 69.81 326 LEU A C 1
ATOM 2543 O O . LEU A 1 326 ? -24.461 11.306 8.365 1.00 69.81 326 LEU A O 1
ATOM 2547 N N . PHE A 1 327 ? -22.919 9.900 7.511 1.00 68.69 327 PHE A N 1
ATOM 2548 C CA . PHE A 1 327 ? -22.513 10.702 6.366 1.00 68.69 327 PHE A CA 1
ATOM 2549 C C . PHE A 1 327 ? -23.192 10.169 5.117 1.00 68.69 327 PHE A C 1
ATOM 2551 O O . PHE A 1 327 ? -23.049 8.986 4.827 1.00 68.69 327 PHE A O 1
ATOM 2558 N N . VAL A 1 328 ? -23.883 11.021 4.358 1.00 62.19 328 VAL A N 1
ATOM 2559 C CA . VAL A 1 328 ? -24.479 10.640 3.068 1.00 62.19 328 VAL A CA 1
ATOM 2560 C C . VAL A 1 328 ? -23.845 11.478 1.964 1.00 62.19 328 VAL A C 1
ATOM 2562 O O . VAL A 1 328 ? -23.906 12.710 1.984 1.00 62.19 328 VAL A O 1
ATOM 2565 N N . ARG A 1 329 ? -23.191 10.811 1.011 1.00 60.69 329 ARG A N 1
ATOM 2566 C CA . ARG A 1 329 ? -22.599 11.454 -0.167 1.00 60.69 329 ARG A CA 1
ATOM 2567 C C . ARG A 1 329 ? -23.693 11.820 -1.179 1.00 60.69 329 ARG A C 1
ATOM 2569 O O . ARG A 1 329 ? -24.688 11.101 -1.263 1.00 60.69 329 ARG A O 1
ATOM 2576 N N . PRO A 1 330 ? -23.465 12.828 -2.043 1.00 50.94 330 PRO A N 1
ATOM 2577 C CA . PRO A 1 330 ? -24.383 13.167 -3.141 1.00 50.94 330 PRO A CA 1
ATOM 2578 C C . PRO A 1 330 ? -24.665 11.999 -4.100 1.00 50.94 330 PRO A C 1
ATOM 2580 O O . PRO A 1 330 ? -25.675 11.958 -4.794 1.00 50.94 330 PRO A O 1
ATOM 2583 N N . THR A 1 331 ? -23.758 11.021 -4.143 1.00 57.09 331 THR A N 1
ATOM 2584 C CA . THR A 1 331 ? -23.875 9.784 -4.922 1.00 57.09 331 THR A CA 1
ATOM 2585 C C . THR A 1 331 ? -24.779 8.726 -4.276 1.00 57.09 331 THR A C 1
ATOM 2587 O O . THR A 1 331 ? -24.944 7.660 -4.860 1.00 57.09 331 THR A O 1
ATOM 2590 N N . GLY A 1 332 ? -25.359 8.995 -3.099 1.00 58.38 332 GLY A N 1
ATOM 2591 C CA . GLY A 1 332 ? -26.242 8.085 -2.354 1.00 58.38 332 GLY A CA 1
ATOM 2592 C C . GLY A 1 332 ? -25.521 7.118 -1.409 1.00 58.38 332 GLY A C 1
ATOM 2593 O O . GLY A 1 332 ? -26.166 6.417 -0.636 1.00 58.38 332 GLY A O 1
ATOM 2594 N N . GLU A 1 333 ? -24.191 7.095 -1.438 1.00 63.88 333 GLU A N 1
ATOM 2595 C CA . GLU A 1 333 ? -23.370 6.251 -0.568 1.00 63.88 333 GLU A CA 1
ATOM 2596 C C . GLU A 1 333 ? -23.362 6.800 0.854 1.00 63.88 333 GLU A C 1
ATOM 2598 O O . GLU A 1 333 ? -23.185 8.005 1.055 1.00 63.88 333 GLU A O 1
ATOM 2603 N N . SER A 1 334 ? -23.507 5.921 1.842 1.00 67.56 334 SER A N 1
ATOM 2604 C CA . SER A 1 334 ? -23.599 6.318 3.240 1.00 67.56 334 SER A CA 1
ATOM 2605 C C . SER A 1 334 ? -22.538 5.645 4.091 1.00 67.56 334 SER A C 1
ATOM 2607 O O . SER A 1 334 ? -22.363 4.441 3.980 1.00 67.56 334 SER A O 1
ATOM 2609 N N . VAL A 1 335 ? -21.895 6.388 4.986 1.00 71.38 335 VAL A N 1
ATOM 2610 C CA . VAL A 1 335 ? -20.939 5.833 5.950 1.00 71.38 335 VAL A CA 1
ATOM 2611 C C . VAL A 1 335 ? -21.384 6.176 7.345 1.00 71.38 335 VAL A C 1
ATOM 2613 O O . VAL A 1 335 ? -21.756 7.319 7.619 1.00 71.38 335 VAL A O 1
ATOM 2616 N N . ARG A 1 336 ? -21.331 5.188 8.232 1.00 76.06 336 ARG A N 1
ATOM 2617 C CA . ARG A 1 336 ? -21.726 5.350 9.624 1.00 76.06 336 ARG A CA 1
ATOM 2618 C C . ARG A 1 336 ? -20.551 5.147 10.557 1.00 76.06 336 ARG A C 1
ATOM 2620 O O . ARG A 1 336 ? -19.776 4.211 10.389 1.00 76.06 336 ARG A O 1
ATOM 2627 N N . ILE A 1 337 ? -20.470 5.997 11.568 1.00 75.81 337 ILE A N 1
ATOM 2628 C CA . ILE A 1 337 ? -19.734 5.713 12.793 1.00 75.81 337 ILE A CA 1
ATOM 2629 C C . ILE A 1 337 ? -20.767 5.235 13.810 1.00 75.81 337 ILE A C 1
ATOM 2631 O O . ILE A 1 337 ? -21.616 6.015 14.246 1.00 75.81 337 ILE A O 1
ATOM 2635 N N . ASP A 1 338 ? -20.699 3.952 14.144 1.00 80.19 338 ASP A N 1
ATOM 2636 C CA . ASP A 1 338 ? -21.575 3.280 15.104 1.00 80.19 338 ASP A CA 1
ATOM 2637 C C . ASP A 1 338 ? -20.791 2.925 16.376 1.00 80.19 338 ASP A C 1
ATOM 2639 O O . ASP A 1 338 ? -19.558 2.940 16.389 1.00 80.19 338 ASP A O 1
ATOM 2643 N N . TRP A 1 339 ? -21.500 2.572 17.448 1.00 80.31 339 TRP A N 1
ATOM 2644 C CA . TRP A 1 339 ? -20.901 2.155 18.716 1.00 80.31 339 TRP A CA 1
ATOM 2645 C C . TRP A 1 339 ? -21.337 0.747 19.106 1.00 80.31 339 TRP A C 1
ATOM 2647 O O . TRP A 1 339 ? -22.522 0.425 19.095 1.00 80.31 339 TRP A O 1
ATOM 2657 N N . ILE A 1 340 ? -20.373 -0.078 19.507 1.00 79.69 340 ILE A N 1
ATOM 2658 C CA . ILE A 1 340 ? -20.596 -1.435 20.010 1.00 79.69 340 ILE A CA 1
ATOM 2659 C C . ILE A 1 340 ? -20.255 -1.471 21.499 1.00 79.69 340 ILE A C 1
ATOM 2661 O O . ILE A 1 340 ? -19.229 -0.937 21.932 1.00 79.69 340 ILE A O 1
ATOM 2665 N N . SER A 1 341 ? -21.114 -2.111 22.292 1.00 76.44 341 SER A N 1
ATOM 2666 C CA . SER A 1 341 ? -20.866 -2.325 23.717 1.00 76.44 341 SER A CA 1
ATOM 2667 C C . SER A 1 341 ? -19.926 -3.511 23.922 1.00 76.44 341 SER A C 1
ATOM 2669 O O . SER A 1 341 ? -20.194 -4.631 23.485 1.00 76.44 341 SER A O 1
ATOM 2671 N N . THR A 1 342 ? -18.825 -3.282 24.628 1.00 75.31 342 THR A N 1
ATOM 2672 C CA . THR A 1 342 ? -17.841 -4.308 24.987 1.00 75.31 342 THR A CA 1
ATOM 2673 C C . THR A 1 342 ? -17.723 -4.429 26.504 1.00 75.31 342 THR A C 1
ATOM 2675 O O . THR A 1 342 ? -18.222 -3.591 27.254 1.00 75.31 342 THR A O 1
ATOM 2678 N N . SER A 1 343 ? -17.039 -5.468 26.987 1.00 70.75 343 SER A N 1
ATOM 2679 C CA . SER A 1 343 ? -16.767 -5.628 28.424 1.00 70.75 343 SER A CA 1
ATOM 2680 C C . SER A 1 343 ? -15.899 -4.511 29.018 1.00 70.75 343 SER A C 1
ATOM 2682 O O . SER A 1 343 ? -15.870 -4.365 30.234 1.00 70.75 343 SER A O 1
ATOM 2684 N N . SER A 1 344 ? -15.195 -3.735 28.188 1.00 71.94 344 SER A N 1
ATOM 2685 C CA . SER A 1 344 ? -14.331 -2.619 28.593 1.00 71.94 344 SER A CA 1
ATOM 2686 C C . SER A 1 344 ? -14.923 -1.240 28.272 1.00 71.94 344 SER A C 1
ATOM 2688 O O . SER A 1 344 ? -14.217 -0.243 28.385 1.00 71.94 344 SER A O 1
ATOM 2690 N N . GLY A 1 345 ? -16.203 -1.168 27.888 1.00 79.44 345 GLY A N 1
ATOM 2691 C CA . GLY A 1 345 ? -16.898 0.077 27.542 1.00 79.44 345 GLY A CA 1
ATOM 2692 C C . GLY A 1 345 ? -17.366 0.122 26.085 1.00 79.44 345 GLY A C 1
ATOM 2693 O O . GLY A 1 345 ? -17.517 -0.915 25.434 1.00 79.44 345 GLY A O 1
ATOM 2694 N N . TRP A 1 346 ? -17.621 1.322 25.567 1.00 79.69 346 TRP A N 1
ATOM 2695 C CA . TRP A 1 346 ? -18.072 1.527 24.189 1.00 79.69 346 TRP A CA 1
ATOM 2696 C C . TRP A 1 346 ? -16.894 1.606 23.218 1.00 79.69 346 TRP A C 1
ATOM 2698 O O . TRP A 1 346 ? -15.899 2.287 23.471 1.00 79.69 346 TRP A O 1
ATOM 2708 N N . LYS A 1 347 ? -17.017 0.911 22.086 1.00 81.62 347 LYS A N 1
ATOM 2709 C CA . LYS A 1 347 ? -16.056 0.962 20.983 1.00 81.62 347 LYS A CA 1
ATOM 2710 C C . LYS A 1 347 ? -16.733 1.461 19.724 1.00 81.62 347 LYS A C 1
ATOM 2712 O O . LYS A 1 347 ? -17.728 0.894 19.281 1.00 81.62 347 LYS A O 1
ATOM 2717 N N . SER A 1 348 ? -16.184 2.526 19.166 1.00 79.00 348 SER A N 1
ATOM 2718 C CA . SER A 1 348 ? -16.619 3.086 17.897 1.00 79.00 348 SER A CA 1
ATOM 2719 C C . SER A 1 348 ? -16.141 2.213 16.735 1.00 79.00 348 SER A C 1
ATOM 2721 O O . SER A 1 348 ? -14.998 1.744 16.717 1.00 79.00 348 SER A O 1
ATOM 2723 N N . VAL A 1 349 ? -16.993 2.029 15.731 1.00 78.12 349 VAL A N 1
ATOM 2724 C CA . VAL A 1 349 ? -16.717 1.268 14.505 1.00 78.12 349 VAL A CA 1
ATOM 2725 C C . VAL A 1 349 ? -17.192 2.044 13.280 1.00 78.12 349 VAL A C 1
ATOM 2727 O O . VAL A 1 349 ? -18.161 2.794 13.365 1.00 78.12 349 VAL A O 1
ATOM 2730 N N . VAL A 1 350 ? -16.520 1.872 12.138 1.00 75.19 350 VAL A N 1
ATOM 2731 C CA . VAL A 1 350 ? -16.998 2.414 10.856 1.00 75.19 350 VAL A CA 1
ATOM 2732 C C . VAL A 1 350 ? -17.721 1.323 10.075 1.00 75.19 350 VAL A C 1
ATOM 2734 O O . VAL A 1 350 ? -17.150 0.262 9.819 1.00 75.19 350 VAL A O 1
ATOM 2737 N N . ALA A 1 351 ? -18.955 1.602 9.666 1.00 72.50 351 ALA A N 1
ATOM 2738 C CA . ALA A 1 351 ? -19.715 0.805 8.713 1.00 72.50 351 ALA A CA 1
ATOM 2739 C C . ALA A 1 351 ? -19.785 1.560 7.377 1.00 72.50 351 ALA A C 1
ATOM 2741 O O . ALA A 1 351 ? -20.276 2.690 7.326 1.00 72.50 351 ALA A O 1
ATOM 2742 N N . TRP A 1 352 ? -19.236 0.934 6.333 1.00 68.62 352 TRP A N 1
ATOM 2743 C CA . TRP A 1 352 ? -19.155 1.453 4.965 1.00 68.62 352 TRP A CA 1
ATOM 2744 C C . TRP A 1 352 ? -20.338 1.017 4.114 1.00 68.62 352 TRP A C 1
ATOM 2746 O O . TRP A 1 352 ? -20.809 -0.127 4.324 1.00 68.62 352 TRP A O 1
#